Protein AF-0000000084434218 (afdb_homodimer)

Foldseek 3Di:
DACVLVVLLVVLLVLLVVVCCCDCPVVPVVNVVVLVVLCVVVVNDPVSSVLVVLLVSLVSQLVRSCVVVVHSVSSNLSSVLSSVLVVVCCVPVNDDDPVRSSVSSSVSSSVVSCVVPHD/DACVLVVLLVVLLVLLVVVCCCDCPVVPVVNVVVLVVLCVVVVNDPVSSVLVVLLVSLVSQLVSSCVVVVHSVSSNLSSVLSSVLVVVCCVPVNDDDPVVSSVSSSVSSSVVSCVVPND

Secondary structure (DSSP, 8-state):
-TTHHHHHHHHHHHHHHHHHHIIIIISHHHHHHHHHHHHHHTTT-HHHHHHHHHHHHHHHHHHHHHHHHT-HHHHHHHHHHHHHHHHHHHHHT----HHHHHHHHHHHHHHHHIIIII-/-TTHHHHHHHHHHHHHHHHHHIIIIISHHHHHHHHHHHHHHTTT-HHHHHHHHHHHHHHHHHHHHHHHHT-HHHHHHHHHHHHHHHHHHHHHT----HHHHHHHHHHHHHHHHIIIII-

pLDDT: mean 93.95, std 6.77, range [52.59, 98.69]

Structure (mmCIF, N/CA/C/O backbone):
data_AF-0000000084434218-model_v1
#
loop_
_entity.id
_entity.type
_entity.pdbx_description
1 polymer 'DUF3307 domain-containing protein'
#
loop_
_atom_site.group_PDB
_atom_site.id
_atom_site.type_symbol
_atom_site.label_atom_id
_atom_site.label_alt_id
_atom_site.label_comp_id
_atom_site.label_asym_id
_atom_site.label_entity_id
_atom_site.label_seq_id
_atom_site.pdbx_PDB_ins_code
_atom_site.Cartn_x
_atom_site.Cartn_y
_atom_site.Cartn_z
_atom_site.occupancy
_atom_site.B_iso_or_equiv
_atom_site.auth_seq_id
_atom_site.auth_comp_id
_atom_site.auth_asym_id
_atom_site.auth_atom_id
_atom_site.pdbx_PDB_model_num
ATOM 1 N N . MET A 1 1 ? 12.273 -23.562 -9.469 1 52.59 1 MET A N 1
ATOM 2 C CA . MET A 1 1 ? 11.234 -22.562 -9.242 1 52.59 1 MET A CA 1
ATOM 3 C C . MET A 1 1 ? 11.352 -21.969 -7.836 1 52.59 1 MET A C 1
ATOM 5 O O . MET A 1 1 ? 10.789 -20.906 -7.555 1 52.59 1 MET A O 1
ATOM 9 N N . GLU A 1 2 ? 12.477 -22.516 -7.078 1 72.38 2 GLU A N 1
ATOM 10 C CA . GLU A 1 2 ? 12.578 -22.438 -5.625 1 72.38 2 GLU A CA 1
ATOM 11 C C . GLU A 1 2 ? 13.258 -21.141 -5.188 1 72.38 2 GLU A C 1
ATOM 13 O O . GLU A 1 2 ? 13.008 -20.656 -4.086 1 72.38 2 GLU A O 1
ATOM 18 N N . LEU A 1 3 ? 13.812 -20.438 -6.227 1 89.31 3 LEU A N 1
ATOM 19 C CA . LEU A 1 3 ? 14.547 -19.266 -5.73 1 89.31 3 LEU A CA 1
ATOM 20 C C . LEU A 1 3 ? 13.984 -17.984 -6.32 1 89.31 3 LEU A C 1
ATOM 22 O O . LEU A 1 3 ? 14.602 -16.922 -6.203 1 89.31 3 LEU A O 1
ATOM 26 N N . ILE A 1 4 ? 12.906 -18.094 -6.941 1 93.88 4 ILE A N 1
ATOM 27 C CA . ILE A 1 4 ? 12.359 -16.922 -7.598 1 93.88 4 ILE A CA 1
ATOM 28 C C . ILE A 1 4 ? 12.125 -15.812 -6.57 1 93.88 4 ILE A C 1
ATOM 30 O O . ILE A 1 4 ? 12.328 -14.633 -6.855 1 93.88 4 ILE A O 1
ATOM 34 N N . TRP A 1 5 ? 11.711 -16.188 -5.434 1 94.25 5 TRP A N 1
ATOM 35 C CA . TRP A 1 5 ? 11.484 -15.203 -4.383 1 94.25 5 TRP A CA 1
ATOM 36 C C . TRP A 1 5 ? 12.758 -14.406 -4.094 1 94.25 5 TRP A C 1
ATOM 38 O O . TRP A 1 5 ? 12.703 -13.195 -3.877 1 94.25 5 TRP A O 1
ATOM 48 N N . PHE A 1 6 ? 13.891 -15.117 -4.109 1 95.5 6 PHE A N 1
ATOM 49 C CA . PHE A 1 6 ? 15.18 -14.508 -3.797 1 95.5 6 PHE A CA 1
ATOM 50 C C . PHE A 1 6 ? 15.602 -13.547 -4.898 1 95.5 6 PHE A C 1
ATOM 52 O O . PHE A 1 6 ? 16.062 -12.438 -4.617 1 95.5 6 PHE A O 1
ATOM 59 N N . TYR A 1 7 ? 15.391 -13.938 -6.137 1 96.69 7 TYR A N 1
ATOM 60 C CA . TYR A 1 7 ? 15.742 -13.078 -7.262 1 96.69 7 TYR A CA 1
ATOM 61 C C . TYR A 1 7 ? 14.883 -11.812 -7.266 1 96.69 7 TYR A C 1
ATOM 63 O O . TYR A 1 7 ? 15.398 -10.711 -7.492 1 96.69 7 TYR A O 1
ATOM 71 N N . VAL A 1 8 ? 13.656 -12.008 -7 1 97.5 8 VAL A N 1
ATOM 72 C CA . VAL A 1 8 ? 12.758 -10.852 -6.984 1 97.5 8 VAL A CA 1
ATOM 73 C C . VAL A 1 8 ? 13.172 -9.891 -5.871 1 97.5 8 VAL A C 1
ATOM 75 O O . VAL A 1 8 ? 13.258 -8.68 -6.086 1 97.5 8 VAL A O 1
ATOM 78 N N . ALA A 1 9 ? 13.492 -10.445 -4.707 1 97.5 9 ALA A N 1
ATOM 79 C CA . ALA A 1 9 ? 13.875 -9.602 -3.576 1 97.5 9 ALA A CA 1
ATOM 80 C C . ALA A 1 9 ? 15.18 -8.859 -3.861 1 97.5 9 ALA A C 1
ATOM 82 O O . ALA A 1 9 ? 15.297 -7.668 -3.559 1 97.5 9 ALA A O 1
ATOM 83 N N . ILE A 1 10 ? 16.094 -9.477 -4.461 1 97.81 10 ILE A N 1
ATOM 84 C CA . ILE A 1 10 ? 17.391 -8.867 -4.754 1 97.81 10 ILE A CA 1
ATOM 85 C C . ILE A 1 10 ? 17.219 -7.781 -5.812 1 97.81 10 ILE A C 1
ATOM 87 O O . ILE A 1 10 ? 17.797 -6.695 -5.695 1 97.81 10 ILE A O 1
ATOM 91 N N . PHE A 1 11 ? 16.484 -8.062 -6.777 1 98.19 11 PHE A N 1
ATOM 92 C CA . PHE A 1 11 ? 16.312 -7.086 -7.848 1 98.19 11 PHE A CA 1
ATOM 93 C C . PHE A 1 11 ? 15.484 -5.898 -7.379 1 98.19 11 PHE A C 1
ATOM 95 O O . PHE A 1 11 ? 15.711 -4.766 -7.812 1 98.19 11 PHE A O 1
ATOM 102 N N . LEU A 1 12 ? 14.539 -6.203 -6.496 1 98.5 12 LEU A N 1
ATOM 103 C CA . LEU A 1 12 ? 13.797 -5.086 -5.914 1 98.5 12 LEU A CA 1
ATOM 104 C C . LEU A 1 12 ? 14.719 -4.199 -5.082 1 98.5 12 LEU A C 1
ATOM 106 O O . LEU A 1 12 ? 14.609 -2.973 -5.125 1 98.5 12 LEU A O 1
ATOM 110 N N . ALA A 1 13 ? 15.656 -4.824 -4.371 1 98 13 ALA A N 1
ATOM 111 C CA . ALA A 1 13 ? 16.641 -4.062 -3.607 1 98 13 ALA A CA 1
ATOM 112 C C . ALA A 1 13 ? 17.531 -3.23 -4.531 1 98 13 ALA A C 1
ATOM 114 O O . ALA A 1 13 ? 17.812 -2.062 -4.25 1 98 13 ALA A O 1
ATOM 115 N N . ILE A 1 14 ? 17.906 -3.771 -5.605 1 97.81 14 ILE A N 1
ATOM 116 C CA . ILE A 1 14 ? 18.719 -3.068 -6.59 1 97.81 14 ILE A CA 1
ATOM 117 C C . ILE A 1 14 ? 17.922 -1.932 -7.215 1 97.81 14 ILE A C 1
ATOM 119 O O . ILE A 1 14 ? 18.438 -0.824 -7.391 1 97.81 14 ILE A O 1
ATOM 123 N N . SER A 1 15 ? 16.734 -2.246 -7.574 1 97.81 15 SER A N 1
ATOM 124 C CA . SER A 1 15 ? 15.844 -1.232 -8.133 1 97.81 15 SER A CA 1
ATOM 125 C C . SER A 1 15 ? 15.703 -0.039 -7.195 1 97.81 15 SER A C 1
ATOM 127 O O . SER A 1 15 ? 15.641 1.107 -7.645 1 97.81 15 SER A O 1
ATOM 129 N N . ASP A 1 16 ? 15.594 -0.341 -5.918 1 96.88 16 ASP A N 1
ATOM 130 C CA . ASP A 1 16 ? 15.484 0.7 -4.898 1 96.88 16 ASP A CA 1
ATOM 131 C C . ASP A 1 16 ? 16.719 1.598 -4.902 1 96.88 16 ASP A C 1
ATOM 133 O O . ASP A 1 16 ? 16.609 2.824 -4.844 1 96.88 16 ASP A O 1
ATOM 137 N N . ILE A 1 17 ? 17.859 1.044 -4.957 1 95.06 17 ILE A N 1
ATOM 138 C CA . ILE A 1 17 ? 19.109 1.792 -5.016 1 95.06 17 ILE A CA 1
ATOM 139 C C . ILE A 1 17 ? 19.156 2.617 -6.301 1 95.06 17 ILE A C 1
ATOM 141 O O . ILE A 1 17 ? 19.516 3.797 -6.273 1 95.06 17 ILE A O 1
ATOM 145 N N . LEU A 1 18 ? 18.75 1.987 -7.367 1 96 18 LEU A N 1
ATOM 146 C CA . LEU A 1 18 ? 18.719 2.664 -8.664 1 96 18 LEU A CA 1
ATOM 147 C C . LEU A 1 18 ? 17.781 3.867 -8.625 1 96 18 LEU A C 1
ATOM 149 O O . LEU A 1 18 ? 18.109 4.934 -9.141 1 96 18 LEU A O 1
ATOM 153 N N . HIS A 1 19 ? 16.641 3.693 -8.086 1 95.12 19 HIS A N 1
ATOM 154 C CA . HIS A 1 19 ? 15.672 4.781 -7.984 1 95.12 19 HIS A CA 1
ATOM 155 C C . HIS A 1 19 ? 16.25 5.965 -7.219 1 95.12 19 HIS A C 1
ATOM 157 O O . HIS A 1 19 ? 16.109 7.113 -7.641 1 95.12 19 HIS A O 1
ATOM 163 N N . THR A 1 20 ? 16.875 5.68 -6.074 1 91.38 20 THR A N 1
ATOM 164 C CA . THR A 1 20 ? 17.469 6.719 -5.246 1 91.38 20 THR A CA 1
ATOM 165 C C . THR A 1 20 ? 18.562 7.453 -6.008 1 91.38 20 THR A C 1
ATOM 167 O O . THR A 1 20 ? 18.641 8.688 -5.977 1 91.38 20 THR A O 1
ATOM 170 N N . GLN A 1 21 ? 19.375 6.734 -6.699 1 91.88 21 GLN A N 1
ATOM 171 C CA . GLN A 1 21 ? 20.469 7.34 -7.453 1 91.88 21 GLN A CA 1
ATOM 172 C C . GLN A 1 21 ? 19.938 8.188 -8.609 1 91.88 21 GLN A C 1
ATOM 174 O O . GLN A 1 21 ? 20.391 9.312 -8.82 1 91.88 21 GLN A O 1
ATOM 179 N N . LEU A 1 22 ? 18.969 7.695 -9.25 1 91.31 22 LEU A N 1
ATOM 180 C CA . LEU A 1 22 ? 18.406 8.383 -10.414 1 91.31 22 LEU A CA 1
ATOM 181 C C . LEU A 1 22 ? 17.672 9.648 -10 1 91.31 22 LEU A C 1
ATOM 183 O O . LEU A 1 22 ? 17.875 10.711 -10.578 1 91.31 22 LEU A O 1
ATOM 187 N N . MET A 1 23 ? 16.859 9.562 -8.992 1 86.38 23 MET A N 1
ATOM 188 C CA . MET A 1 23 ? 15.984 10.672 -8.625 1 86.38 23 MET A CA 1
ATOM 189 C C . MET A 1 23 ? 16.766 11.734 -7.844 1 86.38 23 MET A C 1
ATOM 191 O O . MET A 1 23 ? 16.562 12.93 -8.055 1 86.38 23 MET A O 1
ATOM 195 N N . TRP A 1 24 ? 17.656 11.391 -6.992 1 85.62 24 TRP A N 1
ATOM 196 C CA . TRP A 1 24 ? 18.25 12.359 -6.086 1 85.62 24 TRP A CA 1
ATOM 197 C C . TRP A 1 24 ? 19.609 12.82 -6.598 1 85.62 24 TRP A C 1
ATOM 199 O O . TRP A 1 24 ? 20.125 13.859 -6.168 1 85.62 24 TRP A O 1
ATOM 209 N N . LYS A 1 25 ? 20.125 12.062 -7.574 1 87.31 25 LYS A N 1
ATOM 210 C CA . LYS A 1 25 ? 21.453 12.469 -8.031 1 87.31 25 LYS A CA 1
ATOM 211 C C . LYS A 1 25 ? 21.422 12.898 -9.492 1 87.31 25 LYS A C 1
ATOM 213 O O . LYS A 1 25 ? 21.859 14 -9.836 1 87.31 25 LYS A O 1
ATOM 218 N N . VAL A 1 26 ? 20.766 12.203 -10.312 1 88.88 26 VAL A N 1
ATOM 219 C CA . VAL A 1 26 ? 20.828 12.461 -11.75 1 88.88 26 VAL A CA 1
ATOM 220 C C . VAL A 1 26 ? 19.719 13.445 -12.141 1 88.88 26 VAL A C 1
ATOM 222 O O . VAL A 1 26 ? 19.984 14.414 -12.867 1 88.88 26 VAL A O 1
ATOM 225 N N . LEU A 1 27 ? 18.516 13.219 -11.688 1 91.69 27 LEU A N 1
ATOM 226 C CA . LEU A 1 27 ? 17.375 14.039 -12.078 1 91.69 27 LEU A CA 1
ATOM 227 C C . LEU A 1 27 ? 16.938 14.945 -10.938 1 91.69 27 LEU A C 1
ATOM 229 O O . LEU A 1 27 ? 15.75 15.25 -10.805 1 91.69 27 LEU A O 1
ATOM 233 N N . ASN A 1 28 ? 17.844 15.375 -10.148 1 90.62 28 ASN A N 1
ATOM 234 C CA . ASN A 1 28 ? 17.531 16.078 -8.914 1 90.62 28 ASN A CA 1
ATOM 235 C C . ASN A 1 28 ? 16.734 17.359 -9.18 1 90.62 28 ASN A C 1
ATOM 237 O O . ASN A 1 28 ? 15.719 17.594 -8.531 1 90.62 28 ASN A O 1
ATOM 241 N N . ASP A 1 29 ? 17.203 18.156 -10.148 1 92 29 ASP A N 1
ATOM 242 C CA . ASP A 1 29 ? 16.531 19.422 -10.445 1 92 29 ASP A CA 1
ATOM 243 C C . ASP A 1 29 ? 15.086 19.172 -10.891 1 92 29 ASP A C 1
ATOM 245 O O . ASP A 1 29 ? 14.164 19.859 -10.43 1 92 29 ASP A O 1
ATOM 249 N N . PHE A 1 30 ? 14.898 18.234 -11.773 1 91.75 30 PHE A N 1
ATOM 250 C CA . PHE A 1 30 ? 13.562 17.875 -12.242 1 91.75 30 PHE A CA 1
ATOM 251 C C . PHE A 1 30 ? 12.695 17.422 -11.078 1 91.75 30 PHE A C 1
ATOM 253 O O . PHE A 1 30 ? 11.531 17.828 -10.969 1 91.75 30 PHE A O 1
ATOM 260 N N . TYR A 1 31 ? 13.305 16.672 -10.211 1 90.75 31 TYR A N 1
ATOM 261 C CA . TYR A 1 31 ? 12.555 16.062 -9.125 1 90.75 31 TYR A CA 1
ATOM 262 C C . TYR A 1 31 ? 12.148 17.109 -8.086 1 90.75 31 TYR A C 1
ATOM 264 O O . TYR A 1 31 ? 11.062 17.016 -7.508 1 90.75 31 TYR A O 1
ATOM 272 N N . VAL A 1 32 ? 12.969 18.078 -7.895 1 90.88 32 VAL A N 1
ATOM 273 C CA . VAL A 1 32 ? 12.656 19.156 -6.973 1 90.88 32 VAL A CA 1
ATOM 274 C C . VAL A 1 32 ? 11.516 20 -7.527 1 90.88 32 VAL A C 1
ATOM 276 O O . VAL A 1 32 ? 10.578 20.344 -6.801 1 90.88 32 VAL A O 1
ATOM 279 N N . ILE A 1 33 ? 11.578 20.297 -8.781 1 94.19 33 ILE A N 1
ATOM 280 C CA . ILE A 1 33 ? 10.516 21.062 -9.43 1 94.19 33 ILE A CA 1
ATOM 281 C C . ILE A 1 33 ? 9.211 20.266 -9.398 1 94.19 33 ILE A C 1
ATOM 283 O O . ILE A 1 33 ? 8.156 20.812 -9.062 1 94.19 33 ILE A O 1
ATOM 287 N N . LEU A 1 34 ? 9.336 18.984 -9.719 1 93.94 34 LEU A N 1
ATOM 288 C CA . LEU A 1 34 ? 8.164 18.109 -9.688 1 93.94 34 LEU A CA 1
ATOM 289 C C . LEU A 1 34 ? 7.562 18.062 -8.289 1 93.94 34 LEU A C 1
ATOM 291 O O . LEU A 1 34 ? 6.34 18.141 -8.133 1 93.94 34 LEU A O 1
ATOM 295 N N . GLY A 1 35 ? 8.406 17.938 -7.293 1 93.31 35 GLY A N 1
ATOM 296 C CA . GLY A 1 35 ? 7.949 17.953 -5.914 1 93.31 35 GLY A CA 1
ATOM 297 C C . GLY A 1 35 ? 7.195 19.219 -5.547 1 93.31 35 GLY A C 1
ATOM 298 O O . GLY A 1 35 ? 6.172 19.156 -4.863 1 93.31 35 GLY A O 1
ATOM 299 N N . GLY A 1 36 ? 7.719 20.344 -5.973 1 94.62 36 GLY A N 1
ATOM 300 C CA . GLY A 1 36 ? 7.039 21.609 -5.754 1 94.62 36 GLY A CA 1
ATOM 301 C C . GLY A 1 36 ? 5.676 21.672 -6.418 1 94.62 36 GLY A C 1
ATOM 302 O O . GLY A 1 36 ? 4.707 22.141 -5.816 1 94.62 36 GLY A O 1
ATOM 303 N N . LEU A 1 37 ? 5.594 21.219 -7.605 1 96.06 37 LEU A N 1
ATOM 304 C CA . LEU A 1 37 ? 4.336 21.203 -8.344 1 96.06 37 LEU A CA 1
ATOM 305 C C . LEU A 1 37 ? 3.314 20.312 -7.652 1 96.06 37 LEU A C 1
ATOM 307 O O . LEU A 1 37 ? 2.145 20.688 -7.52 1 96.06 37 LEU A O 1
ATOM 311 N N . ILE A 1 38 ? 3.723 19.172 -7.238 1 94.75 38 ILE A N 1
ATOM 312 C CA . ILE A 1 38 ? 2.846 18.25 -6.539 1 94.75 38 ILE A CA 1
ATOM 313 C C . ILE A 1 38 ? 2.373 18.859 -5.227 1 94.75 38 I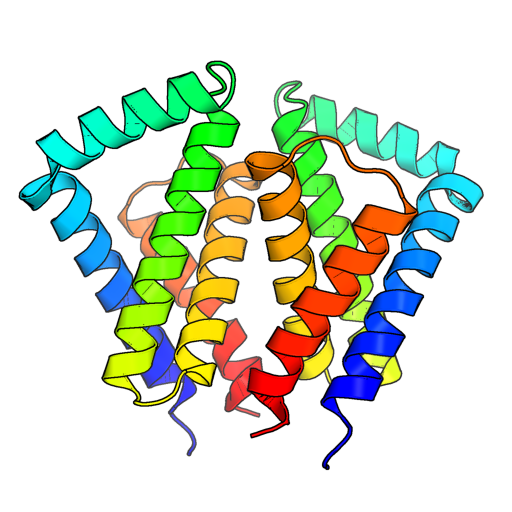LE A C 1
ATOM 315 O O . ILE A 1 38 ? 1.182 18.844 -4.91 1 94.75 38 ILE A O 1
ATOM 319 N N . TYR A 1 39 ? 3.307 19.438 -4.527 1 95.69 39 TYR A N 1
ATOM 320 C CA . TYR A 1 39 ? 2.998 20.094 -3.264 1 95.69 39 TYR A CA 1
ATOM 321 C C . TY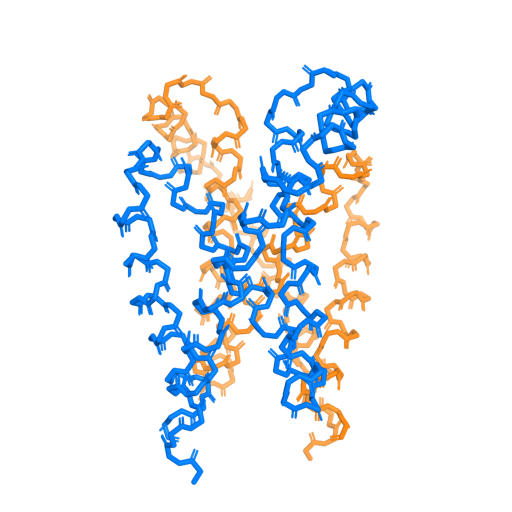R A 1 39 ? 1.887 21.109 -3.438 1 95.69 39 TYR A C 1
ATOM 323 O O . TYR A 1 39 ? 0.948 21.172 -2.641 1 95.69 39 TYR A O 1
ATOM 331 N N . HIS A 1 40 ? 1.98 21.875 -4.488 1 95.19 40 HIS A N 1
ATOM 332 C CA . HIS A 1 40 ? 0.978 22.891 -4.793 1 95.19 40 HIS A CA 1
ATOM 333 C C . HIS A 1 40 ? -0.351 22.25 -5.184 1 95.19 40 HIS A C 1
ATOM 335 O O . HIS A 1 40 ? -1.416 22.75 -4.812 1 95.19 40 HIS A O 1
ATOM 341 N N . SER A 1 41 ? -0.301 21.172 -5.871 1 93.19 41 SER A N 1
ATOM 342 C CA . SER A 1 41 ? -1.505 20.547 -6.406 1 93.19 41 SER A CA 1
ATOM 343 C C . SER A 1 41 ? -2.295 19.828 -5.309 1 93.19 41 SER A C 1
ATOM 345 O O . SER A 1 41 ? -3.482 19.547 -5.477 1 93.19 41 SER A O 1
ATOM 347 N N . VAL A 1 42 ? -1.643 19.516 -4.223 1 91.75 42 VAL A N 1
ATOM 348 C CA . VAL A 1 42 ? -2.318 18.797 -3.158 1 91.75 42 VAL A CA 1
ATOM 349 C C . VAL A 1 42 ? -2.475 19.688 -1.933 1 91.75 42 VAL A C 1
ATOM 351 O O . VAL A 1 42 ? -2.285 19.234 -0.799 1 91.75 42 VAL A O 1
ATOM 354 N N . ASP A 1 43 ? -2.721 20.969 -2.123 1 90.69 43 ASP A N 1
ATOM 355 C CA . ASP A 1 43 ? -3.068 21.969 -1.113 1 90.69 43 ASP A CA 1
ATOM 356 C C . ASP A 1 43 ? -1.955 22.109 -0.077 1 90.69 43 ASP A C 1
ATOM 358 O O . ASP A 1 43 ? -2.221 22.156 1.126 1 90.69 43 ASP A O 1
ATOM 362 N N . TYR A 1 44 ? -0.686 21.969 -0.487 1 92.31 44 TYR A N 1
ATOM 363 C CA . TYR A 1 44 ? 0.494 22.234 0.324 1 92.31 44 TYR A CA 1
ATOM 364 C C . TYR A 1 44 ? 0.596 21.266 1.492 1 92.31 44 TYR A C 1
ATOM 366 O O . TYR A 1 44 ? 1.013 21.641 2.59 1 92.31 44 TYR A O 1
ATOM 374 N N . SER A 1 45 ? 0.121 20.062 1.262 1 90.75 45 SER A N 1
ATOM 375 C CA . SER A 1 45 ? 0.233 19.031 2.285 1 90.75 45 SER A CA 1
ATOM 376 C C . SER A 1 45 ? 1.523 18.234 2.125 1 90.75 45 SER A C 1
ATOM 378 O O . SER A 1 45 ? 1.689 17.5 1.146 1 90.75 45 SER A O 1
ATOM 380 N N . PRO A 1 46 ? 2.414 18.297 3.088 1 91.88 46 PRO A N 1
ATOM 381 C CA . PRO A 1 46 ? 3.66 17.531 2.992 1 91.88 46 PRO A CA 1
ATOM 382 C C . PRO A 1 46 ? 3.428 16.031 2.965 1 91.88 46 PRO A C 1
ATOM 384 O O . PRO A 1 46 ? 4.117 15.305 2.24 1 91.88 46 PRO A O 1
ATOM 387 N N . TRP A 1 47 ? 2.477 15.617 3.666 1 89.5 47 TRP A N 1
ATOM 388 C CA . TRP A 1 47 ? 2.219 14.18 3.762 1 89.5 47 TRP A CA 1
ATOM 389 C C . TRP A 1 47 ? 1.641 13.648 2.457 1 89.5 47 TRP A C 1
ATOM 391 O O . TRP A 1 47 ? 2.004 12.555 2.014 1 89.5 47 TRP A O 1
ATOM 401 N N . LYS A 1 48 ? 0.721 14.367 1.818 1 92.31 48 LYS A N 1
ATOM 402 C CA . LYS A 1 48 ? 0.186 13.945 0.526 1 92.31 48 LYS A CA 1
ATOM 403 C C . LYS A 1 48 ? 1.275 13.93 -0.542 1 92.31 48 LYS A C 1
ATOM 405 O O . LYS A 1 48 ? 1.349 13.008 -1.352 1 92.31 48 LYS A O 1
ATOM 410 N N . THR A 1 49 ? 2.062 14.953 -0.453 1 94.69 49 THR A N 1
ATOM 411 C CA . THR A 1 49 ? 3.178 15.039 -1.392 1 94.69 49 THR A CA 1
ATOM 412 C C . THR A 1 49 ? 4.109 13.844 -1.229 1 94.69 49 THR A C 1
ATOM 414 O O . THR A 1 49 ? 4.539 13.242 -2.217 1 94.69 49 THR A O 1
ATOM 417 N N . TRP A 1 50 ? 4.383 13.469 -0.009 1 93.44 50 TRP A N 1
ATOM 418 C CA . TRP A 1 50 ? 5.27 12.344 0.294 1 93.44 50 TRP A CA 1
ATOM 419 C C . TRP A 1 50 ? 4.664 11.031 -0.18 1 93.44 50 TRP A C 1
ATOM 421 O O . TRP A 1 50 ? 5.363 10.188 -0.748 1 93.44 50 TRP A O 1
ATOM 431 N N . VAL A 1 51 ? 3.383 10.867 -0.024 1 95.06 51 VAL A N 1
ATOM 432 C CA . VAL A 1 51 ? 2.729 9.641 -0.46 1 95.06 51 VAL A CA 1
ATOM 433 C C . VAL A 1 51 ? 2.783 9.531 -1.982 1 95.06 51 VAL A C 1
ATOM 435 O O . VAL A 1 51 ? 3.014 8.453 -2.529 1 95.06 51 VAL A O 1
ATOM 438 N N . ILE A 1 52 ? 2.592 10.633 -2.635 1 95.31 52 ILE A N 1
ATOM 439 C CA . ILE A 1 52 ? 2.668 10.633 -4.09 1 95.31 52 ILE A CA 1
ATOM 440 C C . ILE A 1 52 ? 4.078 10.258 -4.535 1 95.31 52 ILE A C 1
ATOM 442 O O . ILE A 1 52 ? 4.258 9.523 -5.504 1 95.31 52 ILE A O 1
ATOM 446 N N . HIS A 1 53 ? 5.062 10.773 -3.826 1 94.5 53 HIS A N 1
ATOM 447 C CA . HIS A 1 53 ? 6.441 10.367 -4.09 1 94.5 53 HIS A CA 1
ATOM 448 C C . HIS A 1 53 ? 6.605 8.859 -3.957 1 94.5 53 HIS A C 1
ATOM 450 O O . HIS A 1 53 ? 7.219 8.219 -4.812 1 94.5 53 HIS A O 1
ATOM 456 N N . GLU A 1 54 ? 6.031 8.242 -2.945 1 96.25 54 GLU A N 1
ATOM 457 C CA . GLU A 1 54 ? 6.133 6.805 -2.736 1 96.25 54 GLU A CA 1
ATOM 458 C C . GLU A 1 54 ? 5.387 6.035 -3.822 1 96.25 54 GLU A C 1
ATOM 460 O O . GLU A 1 54 ? 5.805 4.941 -4.211 1 96.25 54 GLU A O 1
ATOM 465 N N . LEU A 1 55 ? 4.277 6.59 -4.273 1 97.06 55 LEU A N 1
ATOM 466 C CA . LEU A 1 55 ? 3.539 5.977 -5.371 1 97.06 55 LEU A CA 1
ATOM 467 C C . LEU A 1 55 ? 4.363 5.984 -6.656 1 97.06 55 LEU A C 1
ATOM 469 O O . LEU A 1 55 ? 4.379 5 -7.395 1 97.06 55 LEU A O 1
ATOM 473 N N . MET A 1 56 ? 5.031 7.062 -6.863 1 96.56 56 MET A N 1
ATOM 474 C CA . MET A 1 56 ? 5.891 7.152 -8.039 1 96.56 56 MET A CA 1
ATOM 475 C C . MET A 1 56 ? 7.055 6.172 -7.941 1 96.56 56 MET A C 1
ATOM 477 O O . MET A 1 56 ? 7.445 5.566 -8.938 1 96.56 56 MET A O 1
ATOM 481 N N . GLU A 1 57 ? 7.598 6.078 -6.789 1 97.38 57 GLU A N 1
ATOM 482 C CA . GLU A 1 57 ? 8.656 5.098 -6.582 1 97.38 57 GLU A CA 1
ATOM 483 C C . GLU A 1 57 ? 8.156 3.678 -6.832 1 97.38 57 GLU A C 1
ATOM 485 O O . GLU A 1 57 ? 8.828 2.877 -7.48 1 97.38 57 GLU A O 1
ATOM 490 N N . ALA A 1 58 ? 6.988 3.361 -6.316 1 98.31 58 ALA A N 1
ATOM 491 C CA . ALA A 1 58 ? 6.387 2.053 -6.562 1 98.31 58 ALA A CA 1
ATOM 492 C C . ALA A 1 58 ? 6.184 1.816 -8.055 1 98.31 58 ALA A C 1
ATOM 494 O O . ALA A 1 58 ? 6.422 0.713 -8.555 1 98.31 58 ALA A O 1
ATOM 495 N N . ALA A 1 59 ? 5.723 2.852 -8.789 1 97.75 59 ALA A N 1
ATOM 496 C CA . ALA A 1 59 ? 5.551 2.75 -10.242 1 97.75 59 ALA A CA 1
ATOM 497 C C . ALA A 1 59 ? 6.879 2.453 -10.93 1 97.75 59 ALA A C 1
ATOM 499 O O . ALA A 1 59 ? 6.926 1.682 -11.891 1 97.75 59 ALA A O 1
ATOM 500 N N . PHE A 1 60 ? 7.93 3.1 -10.453 1 97.94 60 PHE A N 1
ATOM 501 C CA . PHE A 1 60 ? 9.266 2.828 -10.969 1 97.94 60 PHE A CA 1
ATOM 502 C C . PHE A 1 60 ? 9.625 1.356 -10.797 1 97.94 60 PHE A C 1
ATOM 504 O O . PHE A 1 60 ? 10.086 0.709 -11.734 1 97.94 60 PHE A O 1
ATOM 511 N N . HIS A 1 61 ? 9.398 0.789 -9.586 1 98.62 61 HIS A N 1
ATOM 512 C CA . HIS A 1 61 ? 9.695 -0.617 -9.344 1 98.62 61 HIS A CA 1
ATOM 513 C C . HIS A 1 61 ? 8.828 -1.524 -10.211 1 98.62 61 HIS A C 1
ATOM 515 O O . HIS A 1 61 ? 9.289 -2.576 -10.664 1 98.62 61 HIS A O 1
ATOM 521 N N . PHE A 1 62 ? 7.539 -1.126 -10.43 1 98.69 62 PHE A N 1
ATOM 522 C CA . PHE A 1 62 ? 6.66 -1.887 -11.312 1 98.69 62 PHE A CA 1
ATOM 523 C C . PHE A 1 62 ? 7.281 -2.033 -12.695 1 98.69 62 PHE A C 1
ATOM 525 O O . PHE A 1 62 ? 7.371 -3.143 -13.227 1 98.69 62 PHE A O 1
ATOM 532 N N . VAL A 1 63 ? 7.742 -0.941 -13.234 1 98.44 63 VAL A N 1
ATOM 533 C CA . VAL A 1 63 ? 8.281 -0.933 -14.594 1 98.44 63 VAL A CA 1
ATOM 534 C C . VAL A 1 63 ? 9.578 -1.735 -14.641 1 98.44 63 VAL A C 1
ATOM 536 O O . VAL A 1 63 ? 9.727 -2.635 -15.469 1 98.44 63 VAL A O 1
ATOM 539 N N . ILE A 1 64 ? 10.492 -1.473 -13.742 1 98.44 64 ILE A N 1
ATOM 540 C CA . ILE A 1 64 ? 11.82 -2.078 -13.781 1 98.44 64 ILE A CA 1
ATOM 541 C C . ILE A 1 64 ? 11.703 -3.59 -13.586 1 98.44 64 ILE A C 1
ATOM 543 O O . ILE A 1 64 ? 12.289 -4.367 -14.344 1 98.44 64 ILE A O 1
ATOM 547 N N . LEU A 1 65 ? 10.93 -3.988 -12.609 1 98.62 65 LEU A N 1
ATOM 548 C CA . LEU A 1 65 ? 10.859 -5.418 -12.32 1 98.62 65 LEU A CA 1
ATOM 549 C C . LEU A 1 65 ? 10.039 -6.141 -13.391 1 98.62 65 LEU A C 1
ATOM 551 O O . LEU A 1 65 ? 10.305 -7.301 -13.703 1 98.62 65 LEU A O 1
ATOM 555 N N . SER A 1 66 ? 9.023 -5.438 -14.008 1 98.31 66 SER A N 1
ATOM 556 C CA . SER A 1 66 ? 8.297 -6.027 -15.125 1 98.31 66 SER A CA 1
ATOM 557 C C . SER A 1 66 ? 9.219 -6.324 -16.297 1 98.31 66 SER A C 1
ATOM 559 O O . SER A 1 66 ? 9.109 -7.371 -16.938 1 98.31 66 SER A O 1
ATOM 561 N N . ILE A 1 67 ? 10.109 -5.406 -16.531 1 98.44 67 ILE A N 1
ATOM 562 C CA . ILE A 1 67 ? 11.031 -5.543 -17.656 1 98.44 67 ILE A CA 1
ATOM 563 C C . ILE A 1 67 ? 12.07 -6.621 -17.359 1 98.44 67 ILE A C 1
ATOM 565 O O . ILE A 1 67 ? 12.312 -7.508 -18.172 1 98.44 67 ILE A O 1
ATOM 569 N N . VAL A 1 68 ? 12.617 -6.598 -16.156 1 97.81 68 VAL A N 1
ATOM 570 C CA . VAL A 1 68 ? 13.688 -7.512 -15.773 1 97.81 68 VAL A CA 1
ATOM 571 C C . VAL A 1 68 ? 13.172 -8.953 -15.797 1 97.81 68 VAL A C 1
ATOM 573 O O . VAL A 1 68 ? 13.867 -9.859 -16.25 1 97.81 68 VAL A O 1
ATOM 576 N N . PHE A 1 69 ? 11.938 -9.164 -15.352 1 97.69 69 PHE A N 1
ATOM 577 C CA . PHE A 1 69 ? 11.43 -10.523 -15.227 1 97.69 69 PHE A CA 1
ATOM 578 C C . PHE A 1 69 ? 10.469 -10.852 -16.359 1 97.69 69 PHE A C 1
ATOM 580 O O . PHE A 1 69 ? 9.906 -11.945 -16.422 1 97.69 69 PHE A O 1
ATOM 587 N N . LEU A 1 70 ? 10.25 -9.836 -17.297 1 97.75 70 LEU A N 1
ATOM 588 C CA . LEU A 1 70 ? 9.305 -9.984 -18.391 1 97.75 70 LEU A CA 1
ATOM 589 C C . LEU A 1 70 ? 7.957 -10.492 -17.875 1 97.75 70 LEU A C 1
ATOM 591 O O . LEU A 1 70 ? 7.398 -11.445 -18.438 1 97.75 70 LEU A O 1
ATOM 595 N N . SER A 1 71 ? 7.559 -9.984 -16.781 1 97.25 71 SER A N 1
ATOM 596 C CA . SER A 1 71 ? 6.32 -10.367 -16.109 1 97.25 71 SER A CA 1
ATOM 597 C C . SER A 1 71 ? 5.684 -9.172 -15.406 1 97.25 71 SER A C 1
ATOM 599 O O . SER A 1 71 ? 6.141 -8.773 -14.328 1 97.25 71 SER A O 1
ATOM 601 N N . PRO A 1 72 ? 4.637 -8.68 -15.961 1 96.88 72 PRO A N 1
ATOM 602 C CA . PRO A 1 72 ? 3.941 -7.582 -15.281 1 96.88 72 PRO A CA 1
ATOM 603 C C . PRO A 1 72 ? 3.436 -7.977 -13.891 1 96.88 72 PRO A C 1
ATOM 605 O O . PRO A 1 72 ? 3.32 -7.125 -13.008 1 96.88 72 PRO A O 1
ATOM 608 N N . THR A 1 73 ? 3.184 -9.281 -13.688 1 96.56 73 THR A N 1
ATOM 609 C CA . THR A 1 73 ? 2.721 -9.758 -12.391 1 96.56 73 THR A CA 1
ATOM 610 C C . THR A 1 73 ? 3.797 -9.562 -11.328 1 96.56 73 THR A C 1
ATOM 612 O O . THR A 1 73 ? 3.516 -9.055 -10.234 1 96.56 73 THR A O 1
ATOM 615 N N . ILE A 1 74 ? 4.988 -9.898 -11.688 1 97.12 74 ILE A N 1
ATOM 616 C CA . ILE A 1 74 ? 6.09 -9.727 -10.75 1 97.12 74 ILE A CA 1
ATOM 617 C C . ILE A 1 74 ? 6.301 -8.234 -10.469 1 97.12 74 ILE A C 1
ATOM 619 O O . ILE A 1 74 ? 6.504 -7.84 -9.32 1 97.12 74 ILE A O 1
ATOM 623 N N . GLY A 1 75 ? 6.23 -7.43 -11.492 1 98.31 75 GLY A N 1
ATOM 624 C CA . GLY A 1 75 ? 6.344 -5.988 -11.312 1 98.31 75 GLY A CA 1
ATOM 625 C C . GLY A 1 75 ? 5.285 -5.422 -10.383 1 98.31 75 GLY A C 1
ATOM 626 O O . GLY A 1 75 ? 5.586 -4.598 -9.523 1 98.31 75 GLY A O 1
ATOM 627 N N . LEU A 1 76 ? 4.09 -5.875 -10.578 1 98.19 76 LEU A N 1
ATOM 628 C CA . LEU A 1 76 ? 2.977 -5.395 -9.766 1 98.19 76 LEU A CA 1
ATOM 629 C C . LEU A 1 76 ? 3.156 -5.797 -8.305 1 98.19 76 LEU A C 1
ATOM 631 O O . LEU A 1 76 ? 2.967 -4.977 -7.402 1 98.19 76 LEU A O 1
ATOM 635 N N . LEU A 1 77 ? 3.5 -7.02 -8.07 1 97.94 77 LEU A N 1
ATOM 636 C CA . LEU A 1 77 ? 3.689 -7.52 -6.711 1 97.94 77 LEU A CA 1
ATOM 637 C C . LEU A 1 77 ? 4.82 -6.777 -6.012 1 97.94 77 LEU A C 1
ATOM 639 O O . LEU A 1 77 ? 4.715 -6.441 -4.828 1 97.94 77 LEU A O 1
ATOM 643 N N . ALA A 1 78 ? 5.852 -6.496 -6.734 1 98.44 78 ALA A N 1
ATOM 644 C CA . ALA A 1 78 ? 6.98 -5.746 -6.188 1 98.44 78 ALA A CA 1
ATOM 645 C C . ALA A 1 78 ? 6.562 -4.328 -5.805 1 98.44 78 ALA A C 1
ATOM 647 O O . ALA A 1 78 ? 6.883 -3.854 -4.711 1 98.44 78 ALA A O 1
ATOM 648 N N . ALA A 1 79 ? 5.832 -3.723 -6.684 1 98.62 79 ALA A N 1
ATOM 649 C CA . ALA A 1 79 ? 5.387 -2.348 -6.469 1 98.62 79 ALA A CA 1
ATOM 650 C C . ALA A 1 79 ? 4.465 -2.252 -5.258 1 98.62 79 ALA A C 1
ATOM 652 O O . ALA A 1 79 ? 4.656 -1.395 -4.391 1 98.62 79 ALA A O 1
ATOM 653 N N . LEU A 1 80 ? 3.529 -3.152 -5.191 1 98.62 80 LEU A N 1
ATOM 654 C CA . LEU A 1 80 ? 2.574 -3.145 -4.09 1 98.62 80 LEU A CA 1
ATOM 655 C C . LEU A 1 80 ? 3.279 -3.385 -2.758 1 98.62 80 LEU A C 1
ATOM 657 O O . LEU A 1 80 ? 3.043 -2.662 -1.786 1 98.62 80 LEU A O 1
ATOM 661 N N . THR A 1 81 ? 4.109 -4.34 -2.725 1 98.56 81 THR A N 1
ATOM 662 C CA . THR A 1 81 ? 4.824 -4.699 -1.501 1 98.56 81 THR A CA 1
ATOM 663 C C . THR A 1 81 ? 5.703 -3.547 -1.031 1 98.56 81 THR A C 1
ATOM 665 O O . THR A 1 81 ? 5.656 -3.158 0.138 1 98.56 81 THR A O 1
ATOM 668 N N . HIS A 1 82 ? 6.449 -3.016 -1.954 1 98.69 82 HIS A N 1
ATOM 669 C CA . HIS A 1 82 ? 7.379 -1.944 -1.614 1 98.69 82 HIS A CA 1
ATOM 670 C C . HIS A 1 82 ? 6.641 -0.729 -1.062 1 98.69 82 HIS A C 1
ATOM 672 O O . HIS A 1 82 ? 7.051 -0.15 -0.055 1 98.69 82 HIS A O 1
ATOM 678 N N . PHE A 1 83 ? 5.555 -0.372 -1.72 1 98.62 83 PHE A N 1
ATOM 679 C CA . PHE A 1 83 ? 4.781 0.792 -1.311 1 98.62 83 PHE A CA 1
ATOM 680 C C . PHE A 1 83 ? 4.242 0.614 0.105 1 98.62 83 PHE A C 1
ATOM 682 O O . PHE A 1 83 ? 4.332 1.528 0.927 1 98.62 83 PHE A O 1
ATOM 689 N N . VAL A 1 84 ? 3.674 -0.533 0.384 1 98.25 84 VAL A N 1
ATOM 690 C CA . VAL A 1 84 ? 3.076 -0.783 1.692 1 98.25 84 VAL A CA 1
ATOM 691 C C . VAL A 1 84 ? 4.152 -0.715 2.773 1 98.25 84 VAL A C 1
ATOM 693 O O . VAL A 1 84 ? 3.926 -0.163 3.852 1 98.25 84 VAL A O 1
ATOM 696 N N . ILE A 1 85 ? 5.305 -1.199 2.498 1 97.81 85 ILE A N 1
ATOM 697 C CA . ILE A 1 85 ? 6.395 -1.163 3.467 1 97.81 85 ILE A CA 1
ATOM 698 C C . ILE A 1 85 ? 6.824 0.283 3.709 1 97.81 85 ILE A C 1
ATOM 700 O O . ILE A 1 85 ? 6.977 0.708 4.855 1 97.81 85 ILE A O 1
ATOM 704 N N . ASP A 1 86 ? 6.961 0.992 2.588 1 97.31 86 ASP A N 1
ATOM 705 C CA . ASP A 1 86 ? 7.395 2.381 2.717 1 97.31 86 ASP A CA 1
ATOM 706 C C . ASP A 1 86 ? 6.418 3.184 3.574 1 97.31 86 ASP A C 1
ATOM 708 O O . ASP A 1 86 ? 6.832 3.922 4.469 1 97.31 86 ASP A O 1
ATOM 712 N N . VAL A 1 87 ? 5.215 3.025 3.34 1 96.44 87 VAL A N 1
ATOM 713 C CA . VAL A 1 87 ? 4.211 3.807 4.059 1 96.44 87 VAL A CA 1
ATOM 714 C C . VAL A 1 87 ? 4.117 3.32 5.504 1 96.44 87 VAL A C 1
ATOM 716 O O . VAL A 1 87 ? 4.098 4.129 6.434 1 96.44 87 VAL A O 1
ATOM 719 N N . SER A 1 88 ? 4.168 2.086 5.758 1 95.75 88 SER A N 1
ATOM 720 C CA . SER A 1 88 ? 4.004 1.507 7.086 1 95.75 88 SER A CA 1
ATOM 721 C C . SER A 1 88 ? 5.16 1.891 8 1 95.75 88 SER A C 1
ATOM 723 O O . SER A 1 88 ? 4.941 2.365 9.117 1 95.75 88 SER A O 1
ATOM 725 N N . HIS A 1 89 ? 6.355 1.699 7.477 1 94.56 89 HIS A N 1
ATOM 726 C CA . HIS A 1 89 ? 7.465 1.945 8.391 1 94.56 89 HIS A CA 1
ATOM 727 C C . HIS A 1 89 ? 7.602 3.434 8.703 1 94.56 89 HIS A C 1
ATOM 729 O O . HIS A 1 89 ? 8.039 3.807 9.789 1 94.56 89 HIS A O 1
ATOM 735 N N . THR A 1 90 ? 7.223 4.285 7.727 1 93.5 90 THR A N 1
ATOM 736 C CA . THR A 1 90 ? 7.285 5.723 7.957 1 93.5 90 THR A CA 1
ATOM 737 C C . THR A 1 90 ? 6.312 6.141 9.055 1 93.5 90 THR A C 1
ATOM 739 O O . THR A 1 90 ? 6.652 6.953 9.922 1 93.5 90 THR A O 1
ATOM 742 N N . VAL A 1 91 ? 5.168 5.551 9.078 1 91.75 91 VAL A N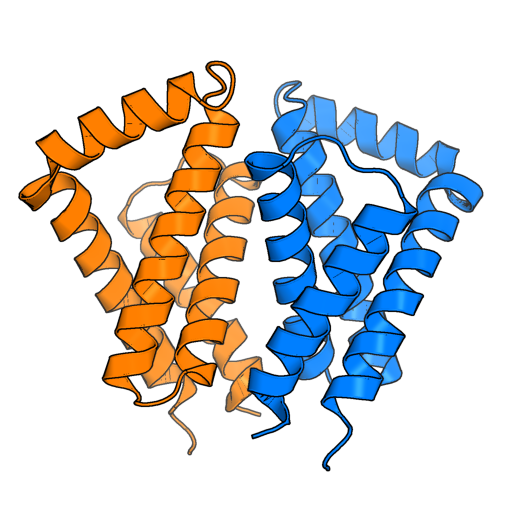 1
ATOM 743 C CA . VAL A 1 91 ? 4.145 5.957 10.039 1 91.75 91 VAL A CA 1
ATOM 744 C C . VAL A 1 91 ? 4.398 5.285 11.383 1 91.75 91 VAL A C 1
ATOM 746 O O . VAL A 1 91 ? 4.16 5.879 12.438 1 91.75 91 VAL A O 1
ATOM 749 N N . LEU A 1 92 ? 4.91 4.117 11.43 1 91.31 92 LEU A N 1
ATOM 750 C CA . LEU A 1 92 ? 5.004 3.332 12.656 1 91.31 92 LEU A CA 1
ATOM 751 C C . LEU A 1 92 ? 6.348 3.549 13.344 1 91.31 92 LEU A C 1
ATOM 753 O O . LEU A 1 92 ? 6.449 3.471 14.57 1 91.31 92 LEU A O 1
ATOM 757 N N . ILE A 1 93 ? 7.375 3.73 12.57 1 88.81 93 ILE A N 1
ATOM 758 C CA . ILE A 1 93 ? 8.727 3.803 13.117 1 88.81 93 ILE A CA 1
ATOM 759 C C . ILE A 1 93 ? 9.258 5.227 12.984 1 88.81 93 ILE A C 1
ATOM 761 O O . ILE A 1 93 ? 9.883 5.75 13.914 1 88.81 93 ILE A O 1
ATOM 765 N N . GLY A 1 94 ? 8.906 5.906 11.867 1 86.94 94 GLY A N 1
ATOM 766 C CA . GLY A 1 94 ? 9.391 7.262 11.656 1 86.94 94 GLY A CA 1
ATOM 767 C C . GLY A 1 94 ? 10.758 7.309 10.992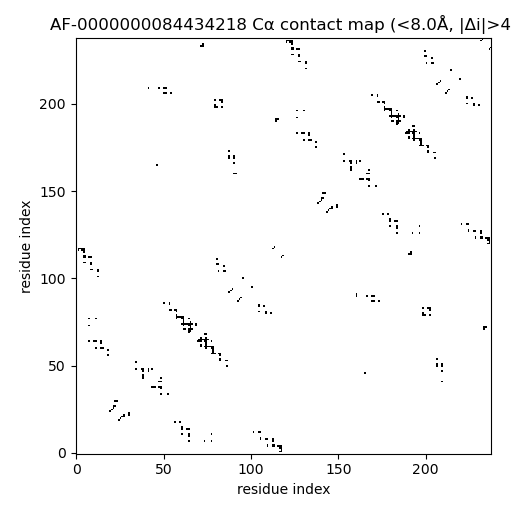 1 86.94 94 GLY A C 1
ATOM 768 O O . GLY A 1 94 ? 10.969 6.688 9.945 1 86.94 94 GLY A O 1
ATOM 769 N N . HIS A 1 95 ? 11.672 7.941 11.688 1 85.81 95 HIS A N 1
ATOM 770 C CA . HIS A 1 95 ? 12.969 8.18 11.07 1 85.81 95 HIS A CA 1
ATOM 771 C C . HIS A 1 95 ? 13.875 6.953 11.172 1 85.81 95 HIS A C 1
ATOM 773 O O . HIS A 1 95 ? 13.93 6.312 12.227 1 85.81 95 HIS A O 1
ATOM 779 N N . MET A 1 96 ? 14.453 6.621 10.016 1 89.88 96 MET A N 1
ATOM 780 C CA . MET A 1 96 ? 15.414 5.527 9.906 1 89.88 96 MET A CA 1
ATOM 781 C C . MET A 1 96 ? 16.594 5.918 9.016 1 89.88 96 MET A C 1
ATOM 783 O O . MET A 1 96 ? 16.406 6.637 8.031 1 89.88 96 MET A O 1
ATOM 787 N N . GLY A 1 97 ? 17.719 5.359 9.398 1 91.19 97 GLY A N 1
ATOM 788 C CA . GLY A 1 97 ? 18.859 5.547 8.516 1 91.19 97 GLY A CA 1
ATOM 789 C C . GLY A 1 97 ? 18.719 4.801 7.199 1 91.19 97 GLY A C 1
ATOM 790 O O . GLY A 1 97 ? 17.875 3.906 7.074 1 91.19 97 GLY A O 1
ATOM 791 N N . GLU A 1 98 ? 19.531 5.16 6.242 1 89.31 98 GLU A N 1
ATOM 792 C CA . GLU A 1 98 ? 19.453 4.586 4.902 1 89.31 98 GLU A CA 1
ATOM 793 C C . GLU A 1 98 ? 19.656 3.074 4.941 1 89.31 98 GLU A C 1
ATOM 795 O O . GLU A 1 98 ? 18.891 2.32 4.332 1 89.31 98 GLU A O 1
ATOM 800 N N . LEU A 1 99 ? 20.719 2.678 5.625 1 92.56 99 LEU A N 1
ATOM 801 C CA . LEU A 1 99 ? 21.047 1.256 5.684 1 92.56 99 LEU A CA 1
ATOM 802 C C . LEU A 1 99 ? 19.938 0.475 6.383 1 92.56 99 LEU A C 1
ATOM 804 O O . LEU A 1 99 ? 19.562 -0.611 5.938 1 92.56 99 LEU A O 1
ATOM 808 N N . GLU A 1 100 ? 19.469 0.958 7.504 1 94.12 100 GLU A N 1
ATOM 809 C CA . GLU A 1 100 ? 18.375 0.327 8.242 1 94.12 100 GLU A CA 1
ATOM 810 C C . GLU A 1 100 ? 17.125 0.219 7.383 1 94.12 100 GLU A C 1
ATOM 812 O O . GLU A 1 100 ? 16.438 -0.81 7.391 1 94.12 100 GLU A O 1
ATOM 817 N N . HIS A 1 101 ? 16.859 1.277 6.688 1 95.12 101 HIS A N 1
ATOM 818 C CA . HIS A 1 101 ? 15.711 1.325 5.781 1 95.12 101 HIS A CA 1
ATOM 819 C C . HIS A 1 101 ? 15.805 0.243 4.711 1 95.12 101 HIS A C 1
ATOM 821 O O . HIS A 1 101 ? 14.859 -0.524 4.512 1 95.12 101 HIS A O 1
ATOM 827 N N . ARG A 1 102 ? 16.969 0.143 4.117 1 94.5 102 ARG A N 1
ATOM 828 C CA . ARG A 1 102 ? 17.156 -0.838 3.057 1 94.5 102 ARG A CA 1
ATOM 829 C C . ARG A 1 102 ? 17.125 -2.26 3.609 1 94.5 102 ARG A C 1
ATOM 831 O O . ARG A 1 102 ? 16.594 -3.166 2.963 1 94.5 102 ARG A O 1
ATOM 838 N N . ALA A 1 103 ? 17.703 -2.428 4.77 1 96.38 103 ALA A N 1
ATOM 839 C CA . ALA A 1 103 ? 17.672 -3.744 5.406 1 96.38 103 ALA A CA 1
ATOM 840 C C . ALA A 1 103 ? 16.25 -4.164 5.734 1 96.38 103 ALA A C 1
ATOM 842 O O . ALA A 1 103 ? 15.859 -5.312 5.512 1 96.38 103 ALA A O 1
ATOM 843 N N . LEU A 1 104 ? 15.523 -3.232 6.234 1 97.06 104 LEU A N 1
ATOM 844 C CA . LEU A 1 104 ? 14.125 -3.512 6.562 1 97.06 104 LEU A CA 1
ATOM 845 C C . LEU A 1 104 ? 13.352 -3.914 5.312 1 97.06 104 LEU A C 1
ATOM 847 O O . LEU A 1 104 ? 12.609 -4.902 5.328 1 97.06 104 LEU A O 1
ATOM 851 N N . HIS A 1 105 ? 13.453 -3.125 4.273 1 97.75 105 HIS A N 1
ATOM 852 C CA . HIS A 1 105 ? 12.797 -3.459 3.016 1 97.75 105 HIS A CA 1
ATOM 853 C C . HIS A 1 105 ? 13.18 -4.859 2.549 1 97.75 105 HIS A C 1
ATOM 855 O O . HIS A 1 105 ? 12.305 -5.676 2.246 1 97.75 105 HIS A O 1
ATOM 861 N N . PHE A 1 106 ? 14.445 -5.156 2.598 1 97.69 106 PHE A N 1
ATOM 862 C CA . PHE A 1 106 ? 14.906 -6.438 2.07 1 97.69 106 PHE A CA 1
ATOM 863 C C . PHE A 1 106 ? 14.344 -7.594 2.895 1 97.69 106 PHE A C 1
ATOM 865 O O . PHE A 1 106 ? 13.914 -8.602 2.34 1 97.69 106 PHE A O 1
ATOM 872 N N . ILE A 1 107 ? 14.375 -7.477 4.172 1 97.56 107 ILE A N 1
ATOM 873 C CA . ILE A 1 107 ? 13.914 -8.539 5.059 1 97.56 107 ILE A CA 1
ATOM 874 C C . ILE A 1 107 ? 12.422 -8.766 4.852 1 97.56 107 ILE A C 1
ATOM 876 O O . ILE A 1 107 ? 11.984 -9.898 4.625 1 97.56 107 ILE A O 1
ATOM 880 N N . ILE A 1 108 ? 11.609 -7.723 4.859 1 97.75 108 ILE A N 1
ATOM 881 C CA . ILE A 1 108 ? 10.164 -7.871 4.77 1 97.75 108 ILE A CA 1
ATOM 882 C C . ILE A 1 108 ? 9.773 -8.305 3.359 1 97.75 108 ILE A C 1
ATOM 884 O O . ILE A 1 108 ? 8.906 -9.164 3.184 1 97.75 108 ILE A O 1
ATOM 888 N N . GLU A 1 109 ? 10.398 -7.781 2.373 1 98.06 109 GLU A N 1
ATOM 889 C CA . GLU A 1 109 ? 10.117 -8.18 0.997 1 98.06 109 GLU A CA 1
ATOM 890 C C . GLU A 1 109 ? 10.469 -9.648 0.769 1 98.06 109 GLU A C 1
ATOM 892 O O . GLU A 1 109 ? 9.75 -10.367 0.076 1 98.06 109 GLU A O 1
ATOM 897 N N . SER A 1 110 ? 11.57 -10.07 1.367 1 97.06 110 SER A N 1
ATOM 898 C CA . SER A 1 110 ? 11.938 -11.484 1.269 1 97.06 110 SER A CA 1
ATOM 899 C C . SER A 1 110 ? 10.859 -12.375 1.87 1 97.06 110 SER A C 1
ATOM 901 O O . SER A 1 110 ? 10.461 -13.375 1.264 1 97.06 110 SER A O 1
ATOM 903 N N . VAL A 1 111 ? 10.375 -12.023 2.992 1 96.62 111 VAL A N 1
ATOM 904 C CA . VAL A 1 111 ? 9.336 -12.805 3.652 1 96.62 111 VAL A CA 1
ATOM 905 C C . VAL A 1 111 ? 8.078 -12.812 2.795 1 96.62 111 VAL A C 1
ATOM 907 O O . VAL A 1 111 ? 7.469 -13.867 2.588 1 96.62 111 VAL A O 1
ATOM 910 N N . VAL A 1 112 ? 7.691 -11.656 2.281 1 97 112 VAL A N 1
ATOM 911 C CA . VAL A 1 112 ? 6.484 -11.523 1.473 1 97 112 VAL A CA 1
ATOM 912 C C . VAL A 1 112 ? 6.609 -12.383 0.216 1 97 112 VAL A C 1
ATOM 914 O O . VAL A 1 112 ? 5.699 -13.148 -0.112 1 97 112 VAL A O 1
ATOM 917 N N . PHE A 1 113 ? 7.738 -12.344 -0.438 1 97.12 113 PHE A N 1
ATOM 918 C CA . PHE A 1 113 ? 7.875 -13.07 -1.695 1 97.12 113 PHE A CA 1
ATOM 919 C C . PHE A 1 113 ? 8.07 -14.562 -1.442 1 97.12 113 PHE A C 1
ATOM 921 O O . PHE A 1 113 ? 7.684 -15.391 -2.27 1 97.12 113 PHE A O 1
ATOM 928 N N . MET A 1 114 ? 8.656 -14.914 -0.278 1 95.31 114 MET A N 1
ATOM 929 C CA . MET A 1 114 ? 8.656 -16.328 0.105 1 95.31 114 MET A CA 1
ATOM 930 C C . MET A 1 114 ? 7.234 -16.844 0.274 1 95.31 114 MET A C 1
ATOM 932 O O . MET A 1 114 ? 6.926 -17.969 -0.135 1 95.31 114 MET A O 1
ATOM 936 N N . LEU A 1 115 ? 6.41 -16.016 0.833 1 93.62 115 LEU A N 1
ATOM 937 C CA . LEU A 1 115 ? 5.02 -16.406 1.04 1 93.62 115 LEU A CA 1
ATOM 938 C C . LEU A 1 115 ? 4.289 -16.531 -0.292 1 93.62 115 LEU A C 1
ATOM 940 O O . LEU A 1 115 ? 3.426 -17.406 -0.445 1 93.62 115 LEU A O 1
ATOM 944 N N . ILE A 1 116 ? 4.664 -15.75 -1.227 1 93.5 116 ILE A N 1
ATOM 945 C CA . ILE A 1 116 ? 3.955 -15.703 -2.5 1 93.5 116 ILE A CA 1
ATOM 946 C C . ILE A 1 116 ? 4.457 -16.828 -3.41 1 93.5 116 ILE A C 1
ATOM 948 O O . ILE A 1 116 ? 3.664 -17.516 -4.062 1 93.5 116 ILE A O 1
ATOM 952 N N . TYR A 1 117 ? 5.82 -16.984 -3.422 1 91.75 117 TYR A N 1
ATOM 953 C CA . TYR A 1 117 ? 6.387 -17.891 -4.41 1 91.75 117 TYR A CA 1
ATOM 954 C C . TYR A 1 117 ? 6.879 -19.172 -3.75 1 91.75 117 TYR A C 1
ATOM 956 O O . TYR A 1 117 ? 7.176 -20.156 -4.434 1 91.75 117 TYR A O 1
ATOM 964 N N . GLY A 1 118 ? 7.484 -19.141 -2.498 1 75.56 118 GLY A N 1
ATOM 965 C CA . GLY A 1 118 ? 8.258 -20.203 -1.881 1 75.56 118 GLY A CA 1
ATOM 966 C C . GLY A 1 118 ? 7.395 -21.312 -1.3 1 75.56 118 GLY A C 1
ATOM 967 O O . GLY A 1 118 ? 7.867 -22.422 -1.075 1 75.56 118 GLY A O 1
ATOM 968 N N . LEU A 1 119 ? 6.102 -21.172 -0.865 1 53.03 119 LEU A N 1
ATOM 969 C CA . LEU A 1 119 ? 5.789 -22.484 -0.295 1 53.03 119 LEU A CA 1
ATOM 970 C C . LEU A 1 119 ? 5.793 -23.562 -1.372 1 53.03 119 LEU A C 1
ATOM 972 O O . LEU A 1 119 ? 5.496 -23.281 -2.537 1 53.03 119 LEU A O 1
ATOM 976 N N . MET B 1 1 ? -9.672 -22.719 -12.859 1 53.94 1 MET B N 1
ATOM 977 C CA . MET B 1 1 ? -8.711 -21.797 -12.266 1 53.94 1 MET B CA 1
ATOM 978 C C . MET B 1 1 ? -8.953 -20.375 -12.75 1 53.94 1 MET B C 1
ATOM 980 O O . MET B 1 1 ? -8.477 -19.406 -12.133 1 53.94 1 MET B O 1
ATOM 984 N N . GLU B 1 2 ? -10.07 -20.266 -13.672 1 73.25 2 GLU B N 1
ATOM 985 C CA . GLU B 1 2 ? -10.281 -19.125 -14.547 1 73.25 2 GLU B CA 1
ATOM 986 C C . GLU B 1 2 ? -11.07 -18.016 -13.836 1 73.25 2 GLU B C 1
ATOM 988 O O . GLU B 1 2 ? -10.914 -16.844 -14.156 1 73.25 2 GLU B O 1
ATOM 993 N N . LEU B 1 3 ? -11.633 -18.422 -12.672 1 89.38 3 LEU B N 1
ATOM 994 C CA . LEU B 1 3 ? -12.461 -17.359 -12.102 1 89.38 3 LEU B CA 1
ATOM 995 C C . LEU B 1 3 ? -11.969 -16.984 -10.703 1 89.38 3 LEU B C 1
ATOM 997 O O . LEU B 1 3 ? -12.672 -16.281 -9.969 1 89.38 3 LEU B O 1
ATOM 1001 N N . ILE B 1 4 ? -10.875 -17.453 -10.383 1 93.88 4 ILE B N 1
ATOM 1002 C CA . ILE B 1 4 ? -10.383 -17.203 -9.031 1 93.88 4 ILE B CA 1
ATOM 1003 C C . ILE B 1 4 ? -10.258 -15.695 -8.805 1 93.88 4 ILE B C 1
ATOM 1005 O O . ILE B 1 4 ? -10.539 -15.203 -7.707 1 93.88 4 ILE B O 1
ATOM 1009 N N . TRP B 1 5 ? -9.844 -15.016 -9.789 1 94.31 5 TRP B N 1
ATOM 1010 C CA . TRP B 1 5 ? -9.719 -13.562 -9.664 1 94.31 5 TRP B CA 1
ATOM 1011 C C . TRP B 1 5 ? -11.055 -12.938 -9.266 1 94.31 5 TRP B C 1
ATOM 1013 O O . TRP B 1 5 ? -11.094 -12.016 -8.453 1 94.31 5 TRP B O 1
ATOM 1023 N N . PHE B 1 6 ? -12.141 -13.461 -9.859 1 95.56 6 PHE B N 1
ATOM 1024 C CA . PHE B 1 6 ? -13.477 -12.93 -9.617 1 95.56 6 PHE B CA 1
ATOM 1025 C C . PHE B 1 6 ? -13.93 -13.227 -8.195 1 95.56 6 PHE B C 1
ATOM 1027 O O . PHE B 1 6 ? -14.477 -12.352 -7.52 1 95.56 6 PHE B O 1
ATOM 1034 N N . TYR B 1 7 ? -13.656 -14.422 -7.73 1 96.81 7 TYR B N 1
ATOM 1035 C CA . TYR B 1 7 ? -14.023 -14.789 -6.367 1 96.81 7 TYR B CA 1
ATOM 1036 C C . TYR B 1 7 ? -13.266 -13.961 -5.348 1 96.81 7 TYR B C 1
ATOM 1038 O O . TYR B 1 7 ? -13.844 -13.492 -4.363 1 96.81 7 TYR B O 1
ATOM 1046 N N . VAL B 1 8 ? -12.023 -13.781 -5.621 1 97.56 8 VAL B N 1
ATOM 1047 C CA . VAL B 1 8 ? -11.219 -12.992 -4.695 1 97.56 8 VAL B CA 1
ATOM 1048 C C . VAL B 1 8 ? -11.734 -11.555 -4.648 1 97.56 8 VAL B C 1
ATOM 1050 O O . VAL B 1 8 ? -11.898 -10.984 -3.566 1 97.56 8 VAL B O 1
ATOM 1053 N N . ALA B 1 9 ? -12.055 -11.008 -5.82 1 97.5 9 ALA B N 1
ATOM 1054 C CA . ALA B 1 9 ? -12.539 -9.633 -5.875 1 97.5 9 ALA B CA 1
ATOM 1055 C C . ALA B 1 9 ? -13.875 -9.484 -5.156 1 97.5 9 ALA B C 1
ATOM 1057 O O . ALA B 1 9 ? -14.086 -8.523 -4.414 1 97.5 9 ALA B O 1
ATOM 1058 N N . ILE B 1 10 ? -14.719 -10.406 -5.301 1 97.81 10 ILE B N 1
ATOM 1059 C CA . ILE B 1 10 ? -16.047 -10.352 -4.684 1 97.81 10 ILE B CA 1
ATOM 1060 C C . ILE B 1 10 ? -15.914 -10.5 -3.17 1 97.81 10 ILE B C 1
ATOM 1062 O O . ILE B 1 10 ? -16.562 -9.781 -2.412 1 97.81 10 ILE B O 1
ATOM 1066 N N . PHE B 1 11 ? -15.125 -11.383 -2.76 1 98.25 11 PHE B N 1
ATOM 1067 C CA . PHE B 1 11 ? -15 -11.609 -1.325 1 98.25 11 PHE B CA 1
ATOM 1068 C C . PHE B 1 11 ? -14.266 -10.453 -0.659 1 98.25 11 PHE B C 1
ATOM 1070 O O . PHE B 1 11 ? -14.547 -10.109 0.49 1 98.25 11 PHE B O 1
ATOM 1077 N N . LEU B 1 12 ? -13.336 -9.867 -1.417 1 98.5 12 LEU B N 1
ATOM 1078 C CA . LEU B 1 12 ? -12.695 -8.672 -0.879 1 98.5 12 LEU B CA 1
ATOM 1079 C C . LEU B 1 12 ? -13.695 -7.535 -0.727 1 98.5 12 LEU B C 1
ATOM 1081 O O . LEU B 1 12 ? -13.672 -6.809 0.268 1 98.5 12 LEU B O 1
ATOM 1085 N N . ALA B 1 13 ? -14.625 -7.438 -1.688 1 98 13 ALA B N 1
ATOM 1086 C CA . ALA B 1 13 ? -15.688 -6.441 -1.596 1 98 13 ALA B CA 1
ATOM 1087 C C . ALA B 1 13 ? -16.594 -6.715 -0.4 1 98 13 ALA B C 1
ATOM 1089 O O . ALA B 1 13 ? -16.969 -5.793 0.334 1 98 13 ALA B O 1
ATOM 1090 N N . ILE B 1 14 ? -16.891 -7.922 -0.179 1 97.88 14 ILE B N 1
ATOM 1091 C CA . ILE B 1 14 ? -17.719 -8.32 0.955 1 97.88 14 ILE B CA 1
ATOM 1092 C C . ILE B 1 14 ? -16.984 -8.047 2.26 1 97.88 14 ILE B C 1
ATOM 1094 O O . ILE B 1 14 ? -17.562 -7.539 3.221 1 97.88 14 ILE B O 1
ATOM 1098 N N . SER B 1 15 ? -15.75 -8.438 2.277 1 97.94 15 SER B N 1
ATOM 1099 C CA . SER B 1 15 ? -14.922 -8.188 3.449 1 97.94 15 SER B CA 1
ATOM 1100 C C . SER B 1 15 ? -14.898 -6.707 3.809 1 97.94 15 SER B C 1
ATOM 1102 O O . SER B 1 15 ? -14.906 -6.348 4.988 1 97.94 15 SER B O 1
ATOM 1104 N N . ASP B 1 16 ? -14.812 -5.875 2.789 1 96.94 16 ASP B N 1
ATOM 1105 C CA . ASP B 1 16 ? -14.82 -4.43 2.979 1 96.94 16 ASP B CA 1
ATOM 1106 C C . ASP B 1 16 ? -16.109 -3.963 3.641 1 96.94 16 ASP B C 1
ATOM 1108 O O . ASP B 1 16 ? -16.078 -3.15 4.566 1 96.94 16 ASP B O 1
ATOM 1112 N N . ILE B 1 17 ? -17.203 -4.434 3.193 1 95.25 17 ILE B N 1
ATOM 1113 C CA . ILE B 1 17 ? -18.5 -4.105 3.775 1 95.25 17 ILE B CA 1
ATOM 1114 C C . ILE B 1 17 ? -18.562 -4.605 5.219 1 95.25 17 ILE B C 1
ATOM 1116 O O . ILE B 1 17 ? -19.016 -3.885 6.113 1 95.25 17 ILE B O 1
ATOM 1120 N N . LEU B 1 18 ? -18.062 -5.797 5.402 1 96.25 18 LEU B N 1
ATOM 1121 C CA . LEU B 1 18 ? -18.047 -6.391 6.734 1 96.25 18 LEU B CA 1
ATOM 1122 C C . LEU B 1 18 ? -17.188 -5.555 7.688 1 96.25 18 LEU B C 1
ATOM 1124 O O . LEU B 1 18 ? -17.578 -5.324 8.836 1 96.25 18 LEU B O 1
ATOM 1128 N N . HIS B 1 19 ? -16.062 -5.152 7.258 1 95.38 19 HIS B N 1
ATOM 1129 C CA . HIS B 1 19 ? -15.18 -4.332 8.078 1 95.38 19 HIS B CA 1
ATOM 1130 C C . HIS B 1 19 ? -15.867 -3.043 8.516 1 95.38 19 HIS B C 1
ATOM 1132 O O . HIS B 1 19 ? -15.789 -2.656 9.68 1 95.38 19 HIS B O 1
ATOM 1138 N N . THR B 1 20 ? -16.516 -2.363 7.555 1 91.94 20 THR B N 1
ATOM 1139 C CA . THR B 1 20 ? -17.203 -1.113 7.836 1 91.94 20 THR B CA 1
ATOM 1140 C C . THR B 1 20 ? -18.328 -1.335 8.844 1 91.94 20 THR B C 1
ATOM 1142 O O . THR B 1 20 ? -18.484 -0.556 9.789 1 91.94 20 THR B O 1
ATOM 1145 N N . GLN B 1 21 ? -19.062 -2.379 8.688 1 92.38 21 GLN B N 1
ATOM 1146 C CA . GLN B 1 21 ? -20.156 -2.68 9.594 1 92.38 21 GLN B CA 1
ATOM 1147 C C . GLN B 1 21 ? -19.656 -3.016 10.992 1 92.38 21 GLN B C 1
ATOM 1149 O O . GLN B 1 21 ? -20.172 -2.52 11.984 1 92.38 21 GLN B O 1
ATOM 1154 N N . LEU B 1 22 ? -18.625 -3.75 11.039 1 91.88 22 LEU B N 1
ATOM 1155 C CA . LEU B 1 22 ? -18.078 -4.195 12.32 1 91.88 22 LEU B CA 1
ATOM 1156 C C . LEU B 1 22 ? -17.438 -3.031 13.07 1 91.88 22 LEU B C 1
ATOM 1158 O O . LEU B 1 22 ? -17.703 -2.838 14.266 1 91.88 22 LEU B O 1
ATOM 1162 N N . MET B 1 23 ? -16.656 -2.232 12.414 1 87.19 23 MET B N 1
ATOM 1163 C CA . MET B 1 23 ? -15.883 -1.195 13.086 1 87.19 23 MET B CA 1
ATOM 1164 C C . MET B 1 23 ? -16.75 0.017 13.398 1 87.19 23 MET B C 1
ATOM 1166 O O . MET B 1 23 ? -16.641 0.607 14.477 1 87.19 23 MET B O 1
ATOM 1170 N N . TRP B 1 24 ? -17.656 0.399 12.555 1 86.56 24 TRP B N 1
ATOM 1171 C CA . TRP B 1 24 ? -18.344 1.67 12.727 1 86.56 24 TRP B CA 1
ATOM 1172 C C . TRP B 1 24 ? -19.719 1.457 13.359 1 86.56 24 TRP B C 1
ATOM 1174 O O . TRP B 1 24 ? -20.328 2.398 13.883 1 86.56 24 TRP B O 1
ATOM 1184 N N . LYS B 1 25 ? -20.141 0.184 13.352 1 87.88 25 LYS B N 1
ATOM 1185 C CA . LYS B 1 25 ? -21.484 -0.024 13.906 1 87.88 25 LYS B CA 1
ATOM 1186 C C . LYS B 1 25 ? -21.422 -0.896 15.156 1 87.88 25 LYS B C 1
ATOM 1188 O O . LYS B 1 25 ? -21.922 -0.505 16.219 1 87.88 25 LYS B O 1
ATOM 1193 N N . VAL B 1 26 ? -20.703 -1.921 15.148 1 89.5 26 VAL B N 1
ATOM 1194 C CA . VAL B 1 26 ? -20.75 -2.889 16.234 1 89.5 26 VAL B CA 1
ATOM 1195 C C . VAL B 1 26 ? -19.703 -2.516 17.297 1 89.5 26 VAL B C 1
ATOM 1197 O O . VAL B 1 26 ? -20.016 -2.494 18.5 1 89.5 26 VAL B O 1
ATOM 1200 N N . LEU B 1 27 ? -18.5 -2.215 16.891 1 92.25 27 LEU B N 1
ATOM 12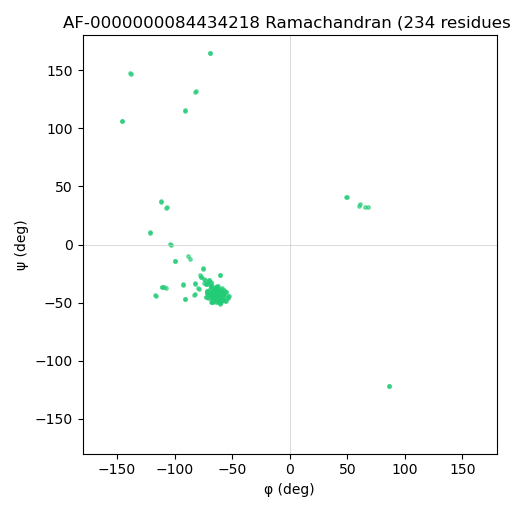01 C CA . LEU B 1 27 ? -17.406 -1.941 17.812 1 92.25 27 LEU B CA 1
ATOM 1202 C C . LEU B 1 27 ? -17.062 -0.455 17.828 1 92.25 27 LEU B C 1
ATOM 1204 O O . LEU B 1 27 ? -15.906 -0.08 18.031 1 92.25 27 LEU B O 1
ATOM 1208 N N . ASN B 1 28 ? -18.016 0.371 17.625 1 91.19 28 ASN B N 1
ATOM 1209 C CA . ASN B 1 28 ? -17.812 1.8 17.422 1 91.19 28 ASN B CA 1
ATOM 1210 C C . ASN B 1 28 ? -17.094 2.434 18.609 1 91.19 28 ASN B C 1
ATOM 1212 O O . ASN B 1 28 ? -16.109 3.164 18.438 1 91.19 28 ASN B O 1
ATOM 1216 N N . ASP B 1 29 ? -17.562 2.143 19.828 1 92.5 29 ASP B N 1
ATOM 1217 C CA . ASP B 1 29 ? -16.969 2.738 21.031 1 92.5 29 ASP B CA 1
ATOM 1218 C C . ASP B 1 29 ? -15.508 2.344 21.172 1 92.5 29 ASP B C 1
ATOM 1220 O O . ASP B 1 29 ? -14.656 3.191 21.453 1 92.5 29 ASP B O 1
ATOM 1224 N N . PHE B 1 30 ? -15.25 1.075 21 1 92.31 30 PHE B N 1
ATOM 1225 C CA . PHE B 1 30 ? -13.875 0.583 21.062 1 92.31 30 PHE B CA 1
ATOM 1226 C C . PHE B 1 30 ? -13.008 1.258 20 1 92.31 30 PHE B C 1
ATOM 1228 O O . PHE B 1 30 ? -11.883 1.678 20.297 1 92.31 30 PHE B O 1
ATOM 1235 N N . TYR B 1 31 ? -13.594 1.426 18.859 1 91.5 31 TYR B N 1
ATOM 1236 C CA . TYR B 1 31 ? -12.828 1.939 17.734 1 91.5 31 TYR B CA 1
ATOM 1237 C C . TYR B 1 31 ? -12.531 3.426 17.906 1 91.5 31 TYR B C 1
ATOM 1239 O O . TYR B 1 31 ? -11.461 3.902 17.516 1 91.5 31 TYR B O 1
ATOM 1247 N N . VAL B 1 32 ? -13.422 4.133 18.5 1 91.5 32 VAL B N 1
ATOM 1248 C CA . VAL B 1 32 ? -13.219 5.551 18.781 1 91.5 32 VAL B CA 1
ATOM 1249 C C . VAL B 1 32 ? -12.117 5.723 19.828 1 91.5 32 VAL B C 1
ATOM 1251 O O . VAL B 1 32 ? -11.242 6.574 19.688 1 91.5 32 VAL B O 1
ATOM 1254 N N . ILE B 1 33 ? -12.164 4.93 20.844 1 94.5 33 ILE B N 1
ATOM 1255 C CA . ILE B 1 33 ? -11.141 4.98 21.875 1 94.5 33 ILE B CA 1
ATOM 1256 C C . ILE B 1 33 ? -9.789 4.598 21.297 1 94.5 33 ILE B C 1
ATOM 1258 O O . ILE B 1 33 ? -8.781 5.266 21.547 1 94.5 33 ILE B O 1
ATOM 1262 N N . LEU B 1 34 ? -9.805 3.529 20.5 1 94.25 34 LEU B N 1
ATOM 1263 C CA . LEU B 1 34 ? -8.57 3.1 19.844 1 94.25 34 LEU B CA 1
ATOM 1264 C C . LEU B 1 34 ? -8.008 4.207 18.953 1 94.25 34 LEU B C 1
ATOM 1266 O O . LEU B 1 34 ? -6.805 4.457 18.953 1 94.25 34 LEU B O 1
ATOM 1270 N N . GLY B 1 35 ? -8.883 4.852 18.203 1 93.69 35 GLY B N 1
ATOM 1271 C CA . GLY B 1 35 ? -8.469 5.973 17.375 1 93.69 35 GLY B CA 1
ATOM 1272 C C . GLY B 1 35 ? -7.824 7.094 18.156 1 93.69 35 GLY B C 1
ATOM 1273 O O . GLY B 1 35 ? -6.82 7.664 17.734 1 93.69 35 GLY B O 1
ATOM 1274 N N . GLY B 1 36 ? -8.406 7.43 19.281 1 94.81 36 GLY B N 1
ATOM 1275 C CA . GLY B 1 36 ? -7.828 8.43 20.172 1 94.81 36 GLY B CA 1
ATOM 1276 C C . GLY B 1 36 ? -6.453 8.047 20.688 1 94.81 36 GLY B C 1
ATOM 1277 O O . GLY B 1 36 ? -5.539 8.875 20.703 1 94.81 36 GLY B O 1
ATOM 1278 N N . LEU B 1 37 ? -6.293 6.848 21.062 1 96.12 37 LEU B N 1
ATOM 1279 C CA . LEU B 1 37 ? -5.012 6.348 21.562 1 96.12 37 LEU B CA 1
ATOM 1280 C C . LEU B 1 37 ? -3.953 6.406 20.469 1 96.12 37 LEU B C 1
ATOM 1282 O O . LEU B 1 37 ? -2.818 6.816 20.719 1 96.12 37 LEU B O 1
ATOM 1286 N N . ILE B 1 38 ? -4.305 5.992 19.297 1 94.81 38 ILE B N 1
ATOM 1287 C CA . ILE B 1 38 ? -3.385 6.023 18.156 1 94.81 38 ILE B CA 1
ATOM 1288 C C . ILE B 1 38 ? -3.002 7.469 17.844 1 94.81 38 ILE B C 1
ATOM 1290 O O . ILE B 1 38 ? -1.821 7.777 17.672 1 94.81 38 ILE B O 1
ATOM 1294 N N . TYR B 1 39 ? -3.973 8.305 17.812 1 95.69 39 TYR B N 1
ATOM 1295 C CA . TYR B 1 39 ? -3.752 9.727 17.562 1 95.69 39 TYR B CA 1
ATOM 1296 C C . TYR B 1 39 ? -2.709 10.297 18.5 1 95.69 39 TYR B C 1
ATOM 1298 O O . TYR B 1 39 ? -1.802 11.016 18.078 1 95.69 39 TYR B O 1
ATOM 1306 N N . HIS B 1 40 ? -2.828 9.938 19.75 1 95.12 40 HIS B N 1
ATOM 1307 C CA . HIS B 1 40 ? -1.888 10.391 20.766 1 95.12 40 HIS B CA 1
ATOM 1308 C C . HIS B 1 40 ? -0.506 9.781 20.562 1 95.12 40 HIS B C 1
ATOM 1310 O O . HIS B 1 40 ? 0.51 10.453 20.75 1 95.12 40 HIS B O 1
ATOM 1316 N N . SER B 1 41 ? -0.458 8.57 20.141 1 93.12 41 SER B N 1
ATOM 1317 C CA . SER B 1 41 ? 0.801 7.848 20.031 1 93.12 41 SER B CA 1
ATOM 1318 C C . SER B 1 41 ? 1.605 8.32 18.828 1 93.12 41 SER B C 1
ATOM 1320 O O . SER B 1 41 ? 2.812 8.086 18.75 1 93.12 41 SER B O 1
ATOM 1322 N N . VAL B 1 42 ? 0.932 8.922 17.875 1 91.56 42 VAL B N 1
ATOM 1323 C CA . VAL B 1 42 ? 1.622 9.352 16.672 1 91.56 42 VAL B CA 1
ATOM 1324 C C . VAL B 1 42 ? 1.672 10.875 16.609 1 91.56 42 VAL B C 1
ATOM 1326 O O . VAL B 1 42 ? 1.459 11.469 15.547 1 91.56 42 VAL B O 1
ATOM 1329 N N . ASP B 1 43 ? 1.849 11.547 17.734 1 90.56 43 ASP B N 1
ATOM 1330 C CA . ASP B 1 43 ? 2.096 12.977 17.906 1 90.56 43 ASP B CA 1
ATOM 1331 C C . ASP B 1 43 ? 0.939 13.797 17.344 1 90.56 43 ASP B C 1
ATOM 1333 O O . ASP B 1 43 ? 1.158 14.781 16.625 1 90.56 43 ASP B O 1
ATOM 1337 N N . TYR B 1 44 ? -0.299 13.297 17.422 1 92.25 44 TYR B N 1
ATOM 1338 C CA . TYR B 1 44 ? -1.521 14.023 17.109 1 92.25 44 TYR B CA 1
ATOM 1339 C C . TYR B 1 44 ? -1.594 14.328 15.617 1 92.25 44 TYR B C 1
ATOM 1341 O O . TYR B 1 44 ? -2.064 15.398 15.211 1 92.25 44 TYR B O 1
ATOM 1349 N N . SER B 1 45 ? -1.035 13.43 14.836 1 90.69 45 SER B N 1
ATOM 1350 C CA . SER B 1 45 ? -1.107 13.578 13.383 1 90.69 45 SER B CA 1
ATOM 1351 C C . SER B 1 45 ? -2.336 12.875 12.812 1 90.69 45 SER B C 1
ATOM 1353 O O . SER B 1 45 ? -2.418 11.648 12.836 1 90.69 45 SER B O 1
ATOM 1355 N N . PRO B 1 46 ? -3.266 13.609 12.242 1 91.94 46 PRO B N 1
ATOM 1356 C CA . PRO B 1 46 ? -4.453 12.977 11.664 1 91.94 46 PRO B CA 1
ATOM 1357 C C . PRO B 1 46 ? -4.121 12.039 10.508 1 91.94 46 PRO B C 1
ATOM 1359 O O . PRO B 1 46 ? -4.738 10.984 10.367 1 91.94 46 PRO B O 1
ATOM 1362 N N . TRP B 1 47 ? -3.164 12.406 9.781 1 89.62 47 TRP B N 1
ATOM 1363 C CA . TRP B 1 47 ? -2.814 11.617 8.609 1 89.62 47 TRP B CA 1
ATOM 1364 C C . TRP B 1 47 ? -2.154 10.297 9.008 1 89.62 47 TRP B C 1
ATOM 1366 O O . TRP B 1 47 ? -2.424 9.258 8.414 1 89.62 47 TRP B O 1
ATOM 1376 N N . LYS B 1 48 ? -1.272 10.297 9.992 1 92.31 48 LYS B N 1
ATOM 1377 C CA . LYS B 1 48 ? -0.667 9.062 10.477 1 92.31 48 LYS B CA 1
ATOM 1378 C C . LYS B 1 48 ? -1.715 8.141 11.094 1 92.31 48 LYS B C 1
ATOM 1380 O O . LYS B 1 48 ? -1.699 6.934 10.867 1 92.31 48 LYS B O 1
ATOM 1385 N N . THR B 1 49 ? -2.57 8.797 11.82 1 94.75 49 THR B N 1
ATOM 1386 C CA . THR B 1 49 ? -3.654 8.039 12.438 1 94.75 49 THR B CA 1
ATOM 1387 C C . THR B 1 49 ? -4.512 7.359 11.367 1 94.75 49 THR B C 1
ATOM 1389 O O . THR B 1 49 ? -4.863 6.188 11.5 1 94.75 49 THR B O 1
ATOM 1392 N N . TRP B 1 50 ? -4.805 8.07 10.32 1 93.62 50 TRP B N 1
ATOM 1393 C CA . TRP B 1 50 ? -5.625 7.555 9.227 1 93.62 50 TRP B CA 1
ATOM 1394 C C . TRP B 1 50 ? -4.918 6.414 8.508 1 93.62 50 TRP B C 1
ATOM 1396 O O . TRP B 1 50 ? -5.535 5.398 8.18 1 93.62 50 TRP B O 1
ATOM 1406 N N . VAL B 1 51 ? -3.637 6.523 8.305 1 95.31 51 VAL B N 1
ATOM 1407 C CA . VAL B 1 51 ? -2.885 5.469 7.633 1 95.31 51 VAL B CA 1
ATOM 1408 C C . VAL B 1 51 ? -2.879 4.207 8.492 1 95.31 51 VAL B C 1
ATOM 1410 O O . VAL B 1 51 ? -3.016 3.096 7.977 1 95.31 51 VAL B O 1
ATOM 1413 N N . ILE B 1 52 ? -2.725 4.387 9.773 1 95.38 52 ILE B N 1
ATOM 1414 C CA . ILE B 1 52 ? -2.748 3.24 10.672 1 95.38 52 ILE B CA 1
ATOM 1415 C C . ILE B 1 52 ? -4.117 2.568 10.609 1 95.38 52 ILE B C 1
ATOM 1417 O O . ILE B 1 52 ? -4.215 1.338 10.633 1 95.38 52 ILE B O 1
ATOM 1421 N N . HIS B 1 53 ? -5.168 3.377 10.531 1 94.75 53 HIS B N 1
ATOM 1422 C CA . HIS B 1 53 ? -6.504 2.822 10.344 1 94.75 53 HIS B CA 1
ATOM 1423 C C . HIS B 1 53 ? -6.57 1.985 9.07 1 94.75 53 HIS B C 1
ATOM 1425 O O . HIS B 1 53 ? -7.105 0.874 9.078 1 94.75 53 HIS B O 1
ATOM 1431 N N . GLU B 1 54 ? -6 2.438 7.988 1 96.44 54 GLU B N 1
ATOM 1432 C CA . GLU B 1 54 ? -6.012 1.705 6.727 1 96.44 54 GLU B CA 1
ATOM 1433 C C . GLU B 1 54 ? -5.18 0.429 6.82 1 96.44 54 GLU B C 1
ATOM 1435 O O . GLU B 1 54 ? -5.504 -0.579 6.191 1 96.44 54 GLU B O 1
ATOM 1440 N N . LEU B 1 55 ? -4.082 0.486 7.562 1 97.19 55 LEU B N 1
ATOM 1441 C CA . LEU B 1 55 ? -3.266 -0.7 7.793 1 97.19 55 LEU B CA 1
ATOM 1442 C C . LEU B 1 55 ? -4.047 -1.757 8.57 1 97.19 55 LEU B C 1
ATOM 1444 O O . LEU B 1 55 ? -3.965 -2.947 8.258 1 97.19 55 LEU B O 1
ATOM 1448 N N . MET B 1 56 ? -4.777 -1.293 9.516 1 96.62 56 MET B N 1
ATOM 1449 C CA . MET B 1 56 ? -5.598 -2.219 10.289 1 96.62 56 MET B CA 1
ATOM 1450 C C . MET B 1 56 ? -6.691 -2.832 9.422 1 96.62 56 MET B C 1
ATOM 1452 O O . MET B 1 56 ? -7.004 -4.02 9.555 1 96.62 56 MET B O 1
ATOM 1456 N N . GLU B 1 57 ? -7.27 -2.02 8.617 1 97.5 57 GLU B N 1
ATOM 1457 C CA . GLU B 1 57 ? -8.266 -2.537 7.688 1 97.5 57 GLU B CA 1
ATOM 1458 C C . GLU B 1 57 ? -7.652 -3.574 6.75 1 97.5 57 GLU B C 1
ATOM 1460 O O . GLU B 1 57 ? -8.25 -4.625 6.504 1 97.5 57 GLU B O 1
ATOM 1465 N N . ALA B 1 58 ? -6.488 -3.291 6.215 1 98.31 58 ALA B N 1
ATOM 1466 C CA . ALA B 1 58 ? -5.789 -4.25 5.359 1 98.31 58 ALA B CA 1
ATOM 1467 C C . ALA B 1 58 ? -5.52 -5.551 6.105 1 98.31 58 ALA B C 1
ATOM 1469 O O . ALA B 1 58 ? -5.664 -6.641 5.539 1 98.31 58 ALA B O 1
ATOM 1470 N N . ALA B 1 59 ? -5.098 -5.449 7.398 1 97.81 59 ALA B N 1
ATOM 1471 C CA . ALA B 1 59 ? -4.871 -6.637 8.219 1 97.81 59 ALA B CA 1
ATOM 1472 C C . ALA B 1 59 ? -6.148 -7.453 8.367 1 97.81 59 ALA B C 1
ATOM 1474 O O . ALA B 1 59 ? -6.109 -8.688 8.352 1 97.81 59 ALA B O 1
ATOM 1475 N N . PHE B 1 60 ? -7.262 -6.75 8.547 1 98.06 60 PHE B N 1
ATOM 1476 C CA . PHE B 1 60 ? -8.555 -7.418 8.609 1 98.06 60 PHE B CA 1
ATOM 1477 C C . PHE B 1 60 ? -8.82 -8.219 7.336 1 98.06 60 PHE B C 1
ATOM 1479 O O . PHE B 1 60 ? -9.195 -9.391 7.398 1 98.06 60 PHE B O 1
ATOM 1486 N N . HIS B 1 61 ? -8.594 -7.602 6.152 1 98.69 61 HIS B N 1
ATOM 1487 C CA . HIS B 1 61 ? -8.805 -8.297 4.887 1 98.69 61 HIS B CA 1
ATOM 1488 C C . HIS B 1 61 ? -7.848 -9.469 4.738 1 98.69 61 HIS B C 1
ATOM 1490 O O . HIS B 1 61 ? -8.211 -10.508 4.184 1 98.69 61 HIS B O 1
ATOM 1496 N N . PHE B 1 62 ? -6.574 -9.312 5.223 1 98.69 62 PHE B N 1
ATOM 1497 C CA . PHE B 1 62 ? -5.613 -10.406 5.203 1 98.69 62 PHE B CA 1
ATOM 1498 C C . PHE B 1 62 ? -6.172 -11.625 5.922 1 98.69 62 PHE B C 1
ATOM 1500 O O . PHE B 1 62 ? -6.168 -12.734 5.375 1 98.69 62 PHE B O 1
ATOM 1507 N N . VAL B 1 63 ? -6.699 -11.422 7.102 1 98.44 63 VAL B N 1
ATOM 1508 C CA . VAL B 1 63 ? -7.184 -12.523 7.93 1 98.44 63 VAL B CA 1
ATOM 1509 C C . VAL B 1 63 ? -8.422 -13.148 7.285 1 98.44 63 VAL B C 1
ATOM 1511 O O . VAL B 1 63 ? -8.477 -14.359 7.086 1 98.44 63 VAL B O 1
ATOM 1514 N N . ILE B 1 64 ? -9.383 -12.336 6.906 1 98.5 64 ILE B N 1
ATOM 1515 C CA . ILE B 1 64 ? -10.664 -12.836 6.406 1 98.5 64 ILE B CA 1
ATOM 1516 C C . ILE B 1 64 ? -10.445 -13.609 5.105 1 98.5 64 ILE B C 1
ATOM 1518 O O . ILE B 1 64 ? -10.945 -14.719 4.945 1 98.5 64 ILE B O 1
ATOM 1522 N N . LEU B 1 65 ? -9.672 -13.031 4.207 1 98.62 65 LEU B N 1
ATOM 1523 C CA . LEU B 1 65 ? -9.508 -13.688 2.916 1 98.62 65 LEU B CA 1
ATOM 1524 C C . LEU B 1 65 ? -8.602 -14.906 3.035 1 98.62 65 LEU B C 1
ATOM 1526 O O . LEU B 1 65 ? -8.773 -15.883 2.305 1 98.62 65 LEU B O 1
ATOM 1530 N N . SER B 1 66 ? -7.617 -14.898 4.004 1 98.31 66 SER B N 1
ATOM 1531 C CA . SER B 1 66 ? -6.809 -16.078 4.258 1 98.31 66 SER B CA 1
ATOM 1532 C C . SER B 1 66 ? -7.672 -17.25 4.723 1 98.31 66 SER B C 1
ATOM 1534 O O . SER B 1 66 ? -7.461 -18.391 4.301 1 98.31 66 SER B O 1
ATOM 1536 N N . ILE B 1 67 ? -8.625 -16.922 5.562 1 98.38 67 ILE B N 1
ATOM 1537 C CA . ILE B 1 67 ? -9.492 -17.953 6.121 1 98.38 67 ILE B CA 1
ATOM 1538 C C . ILE B 1 67 ? -10.461 -18.453 5.051 1 98.38 67 ILE B C 1
ATOM 1540 O O . ILE B 1 67 ? -10.625 -19.656 4.859 1 98.38 67 ILE B O 1
ATOM 1544 N N . VAL B 1 68 ? -11.055 -17.547 4.312 1 97.88 68 VAL B N 1
ATOM 1545 C CA . VAL B 1 68 ? -12.07 -17.891 3.322 1 97.88 68 VAL B CA 1
ATOM 1546 C C . VAL B 1 68 ? -11.453 -18.75 2.223 1 97.88 68 VAL B C 1
ATOM 1548 O O . VAL B 1 68 ? -12.078 -19.703 1.76 1 97.88 68 VAL B O 1
ATOM 1551 N N . PHE B 1 69 ? -10.227 -18.453 1.817 1 97.62 69 PHE B N 1
ATOM 1552 C CA . PHE B 1 69 ? -9.625 -19.156 0.691 1 97.62 69 PHE B CA 1
ATOM 1553 C C . PHE B 1 69 ? -8.609 -20.188 1.175 1 97.62 69 PHE B C 1
ATOM 1555 O O . PHE B 1 69 ? -7.977 -20.859 0.367 1 97.62 69 PHE B O 1
ATOM 1562 N N . LEU B 1 70 ? -8.43 -20.266 2.551 1 97.69 70 LEU B N 1
ATOM 1563 C CA . LEU B 1 70 ? -7.438 -21.156 3.148 1 97.69 70 LEU B CA 1
ATOM 1564 C C . LEU B 1 70 ? -6.078 -20.969 2.477 1 97.69 70 LEU B C 1
ATOM 1566 O O . LEU B 1 70 ? -5.438 -21.953 2.088 1 97.69 70 LEU B O 1
ATOM 1570 N N . SER B 1 71 ? -5.742 -19.766 2.209 1 97.19 71 SER B N 1
ATOM 1571 C CA . SER B 1 71 ? -4.504 -19.391 1.538 1 97.19 71 SER B CA 1
ATOM 1572 C C . SER B 1 71 ? -3.98 -18.062 2.055 1 97.19 71 SER B C 1
ATOM 1574 O O . SER B 1 71 ? -4.5 -17 1.694 1 97.19 71 SER B O 1
ATOM 1576 N N . PRO B 1 72 ? -2.947 -18.109 2.822 1 96.81 72 PRO B N 1
ATOM 1577 C CA . PRO B 1 72 ? -2.355 -16.859 3.283 1 96.81 72 PRO B CA 1
ATOM 1578 C C . PRO B 1 72 ? -1.871 -15.977 2.135 1 96.81 72 PRO B C 1
ATOM 1580 O O . PRO B 1 72 ? -1.844 -14.75 2.262 1 96.81 72 PRO B O 1
ATOM 1583 N N . THR B 1 73 ? -1.536 -16.594 1.001 1 96.62 73 THR B N 1
ATOM 1584 C CA . THR B 1 73 ? -1.084 -15.844 -0.162 1 96.62 73 THR B CA 1
ATOM 1585 C C . THR B 1 73 ? -2.207 -14.961 -0.705 1 96.62 73 THR B C 1
ATOM 1587 O O . THR B 1 73 ? -1.997 -13.781 -0.978 1 96.62 73 THR B O 1
ATOM 1590 N N . ILE B 1 74 ? -3.365 -15.531 -0.783 1 97.19 74 ILE B N 1
ATOM 1591 C CA . ILE B 1 74 ? -4.508 -14.766 -1.268 1 97.19 74 ILE B CA 1
ATOM 1592 C C . ILE B 1 74 ? -4.836 -13.648 -0.281 1 97.19 74 ILE B C 1
ATOM 1594 O O . ILE B 1 74 ? -5.105 -12.516 -0.685 1 97.19 74 ILE B O 1
ATOM 1598 N N . GLY B 1 75 ? -4.785 -13.953 0.99 1 98.31 75 GLY B N 1
ATOM 1599 C CA . GLY B 1 75 ? -5.004 -12.938 2.004 1 98.31 75 GLY B CA 1
ATOM 1600 C C . GLY B 1 75 ? -4.02 -11.781 1.912 1 98.31 75 GLY B C 1
ATOM 1601 O O . GLY B 1 75 ? -4.41 -10.617 2.012 1 98.31 75 GLY B O 1
ATOM 1602 N N . LEU B 1 76 ? -2.787 -12.117 1.715 1 98.19 76 LEU B N 1
ATOM 1603 C CA . LEU B 1 76 ? -1.738 -11.109 1.627 1 98.19 76 LEU B CA 1
ATOM 1604 C C . LEU B 1 76 ? -1.94 -10.219 0.402 1 98.19 76 LEU B C 1
ATOM 1606 O O . LEU B 1 76 ? -1.842 -8.992 0.494 1 98.19 76 LEU B O 1
ATOM 1610 N N . LEU B 1 77 ? -2.205 -10.812 -0.715 1 97.88 77 LEU B N 1
ATOM 1611 C CA . LEU B 1 77 ? -2.406 -10.062 -1.953 1 97.88 77 LEU B CA 1
ATOM 1612 C C . LEU B 1 77 ? -3.611 -9.141 -1.841 1 97.88 77 LEU B C 1
ATOM 1614 O O . LEU B 1 77 ? -3.568 -7.996 -2.303 1 97.88 77 LEU B O 1
ATOM 1618 N N . ALA B 1 78 ? -4.637 -9.617 -1.209 1 98.44 78 ALA B N 1
ATOM 1619 C CA . ALA B 1 78 ? -5.832 -8.805 -1 1 98.44 78 ALA B CA 1
ATOM 1620 C C . ALA B 1 78 ? -5.531 -7.605 -0.112 1 98.44 78 ALA B C 1
ATOM 1622 O O . ALA B 1 78 ? -5.922 -6.477 -0.427 1 98.44 78 ALA B O 1
ATOM 1623 N N . ALA B 1 79 ? -4.809 -7.863 0.932 1 98.62 79 ALA B N 1
ATOM 1624 C CA . ALA B 1 79 ? -4.469 -6.816 1.892 1 98.62 79 ALA B CA 1
ATOM 1625 C C . ALA B 1 79 ? -3.598 -5.742 1.245 1 98.62 79 ALA B C 1
ATOM 1627 O O . ALA B 1 79 ? -3.877 -4.547 1.374 1 98.62 79 ALA B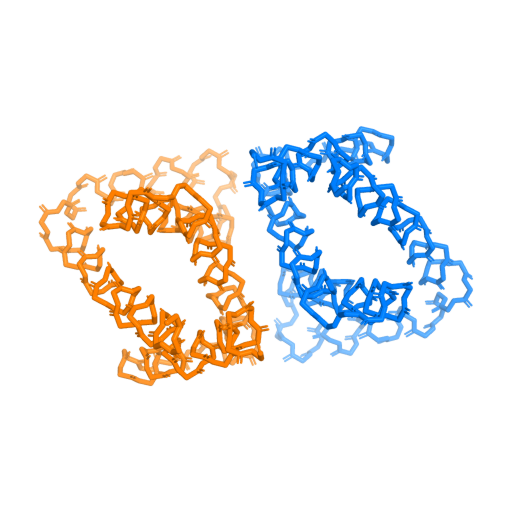 O 1
ATOM 1628 N N . LEU B 1 80 ? -2.604 -6.176 0.532 1 98.62 80 LEU B N 1
ATOM 1629 C CA . LEU B 1 80 ? -1.689 -5.238 -0.114 1 98.62 80 LEU B CA 1
ATOM 1630 C C . LEU B 1 80 ? -2.422 -4.395 -1.153 1 98.62 80 LEU B C 1
ATOM 1632 O O . LEU B 1 80 ? -2.273 -3.172 -1.182 1 98.62 80 LEU B O 1
ATOM 1636 N N . THR B 1 81 ? -3.18 -5.023 -1.958 1 98.56 81 THR B N 1
ATOM 1637 C CA . THR B 1 81 ? -3.906 -4.34 -3.021 1 98.56 81 THR B CA 1
ATOM 1638 C C . THR B 1 81 ? -4.883 -3.32 -2.441 1 98.56 81 THR B C 1
ATOM 1640 O O . THR B 1 81 ? -4.906 -2.162 -2.861 1 98.56 81 THR B O 1
ATOM 1643 N N . HIS B 1 82 ? -5.633 -3.768 -1.477 1 98.69 82 HIS B N 1
ATOM 1644 C CA . HIS B 1 82 ? -6.648 -2.904 -0.881 1 98.69 82 HIS B CA 1
ATOM 1645 C C . HIS B 1 82 ? -6.016 -1.672 -0.243 1 98.69 82 HIS B C 1
ATOM 1647 O O . HIS B 1 82 ? -6.504 -0.554 -0.426 1 98.69 82 HIS B O 1
ATOM 1653 N N . PHE B 1 83 ? -4.93 -1.887 0.485 1 98.62 83 PHE B N 1
ATOM 1654 C CA . PHE B 1 83 ? -4.254 -0.794 1.175 1 98.62 83 PHE B CA 1
ATOM 1655 C C . PHE B 1 83 ? -3.754 0.246 0.18 1 98.62 83 PHE B C 1
ATOM 1657 O O . PHE B 1 83 ? -3.93 1.448 0.389 1 98.62 83 PHE B O 1
ATOM 1664 N N . VAL B 1 84 ? -3.111 -0.206 -0.871 1 98.31 84 VAL B N 1
ATOM 1665 C CA . VAL B 1 84 ? -2.547 0.709 -1.856 1 98.31 84 VAL B CA 1
ATOM 1666 C C . VAL B 1 84 ? -3.662 1.521 -2.508 1 98.31 84 VAL B C 1
ATOM 1668 O O . VAL B 1 84 ? -3.514 2.723 -2.738 1 98.31 84 VAL B O 1
ATOM 1671 N N . ILE B 1 85 ? -4.77 0.925 -2.752 1 97.81 85 ILE B N 1
ATOM 1672 C CA . ILE B 1 85 ? -5.895 1.628 -3.359 1 97.81 85 ILE B CA 1
ATOM 1673 C C . ILE B 1 85 ? -6.434 2.676 -2.387 1 97.81 85 ILE B C 1
ATOM 1675 O O . ILE B 1 85 ? -6.656 3.826 -2.768 1 97.81 85 ILE B O 1
ATOM 1679 N N . ASP B 1 86 ? -6.578 2.227 -1.152 1 97.44 86 ASP B N 1
ATOM 1680 C CA . ASP B 1 86 ? -7.109 3.15 -0.156 1 97.44 86 ASP B CA 1
ATOM 1681 C C . ASP B 1 86 ? -6.227 4.391 -0.028 1 97.44 86 ASP B C 1
ATOM 1683 O O . ASP B 1 86 ? -6.727 5.516 -0.015 1 97.44 86 ASP B O 1
ATOM 1687 N N . VAL B 1 87 ? -5.012 4.191 0.037 1 96.44 87 VAL B N 1
ATOM 1688 C CA . VAL B 1 87 ? -4.094 5.309 0.237 1 96.44 87 VAL B CA 1
ATOM 1689 C C . VAL B 1 87 ? -4.02 6.148 -1.035 1 96.44 87 VAL B C 1
ATOM 1691 O O . VAL B 1 87 ? -4.094 7.379 -0.979 1 96.44 87 VAL B O 1
ATOM 1694 N N . SER B 1 88 ? -3.996 5.59 -2.166 1 95.81 88 SER B N 1
ATOM 1695 C CA . SER B 1 88 ? -3.838 6.285 -3.439 1 95.81 88 SER B CA 1
ATOM 1696 C C . SER B 1 88 ? -5.051 7.156 -3.746 1 95.81 88 SER B C 1
ATOM 1698 O O . SER B 1 88 ? -4.91 8.344 -4.051 1 95.81 88 SER B O 1
ATOM 1700 N N . HIS B 1 89 ? -6.223 6.543 -3.613 1 94.62 89 HIS B N 1
ATOM 1701 C CA . HIS B 1 89 ? -7.375 7.328 -4.031 1 94.62 89 HIS B CA 1
ATOM 1702 C C . HIS B 1 89 ? -7.633 8.484 -3.062 1 94.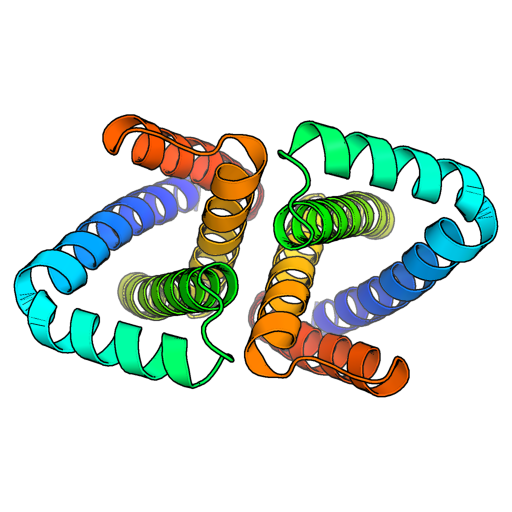62 89 HIS B C 1
ATOM 1704 O O . HIS B 1 89 ? -8.133 9.531 -3.465 1 94.62 89 HIS B O 1
ATOM 1710 N N . THR B 1 90 ? -7.273 8.266 -1.78 1 93.75 90 THR B N 1
ATOM 1711 C CA . THR B 1 90 ? -7.449 9.328 -0.798 1 93.75 90 THR B CA 1
ATOM 1712 C C . THR B 1 90 ? -6.543 10.516 -1.119 1 93.75 90 THR B C 1
ATOM 1714 O O . THR B 1 90 ? -6.969 11.672 -1.029 1 93.75 90 THR B O 1
ATOM 1717 N N . VAL B 1 91 ? -5.367 10.25 -1.551 1 91.81 91 VAL B N 1
ATOM 1718 C CA . VAL B 1 91 ? -4.402 11.32 -1.794 1 91.81 91 VAL B CA 1
ATOM 1719 C C . VAL B 1 91 ? -4.656 11.945 -3.164 1 91.81 91 VAL B C 1
ATOM 1721 O O . VAL B 1 91 ? -4.508 13.156 -3.338 1 91.81 91 VAL B O 1
ATOM 1724 N N . LEU B 1 92 ? -5.074 11.219 -4.125 1 91.31 92 LEU B N 1
ATOM 1725 C CA . LEU B 1 92 ? -5.148 11.688 -5.504 1 91.31 92 LEU B CA 1
ATOM 1726 C C . LEU B 1 92 ? -6.531 12.258 -5.812 1 91.31 92 LEU B C 1
ATOM 1728 O O . LEU B 1 92 ? -6.664 13.156 -6.641 1 91.31 92 LEU B O 1
ATOM 1732 N N . ILE B 1 93 ? -7.543 11.703 -5.227 1 89.12 93 ILE B N 1
ATOM 1733 C CA . ILE B 1 93 ? -8.906 12.086 -5.562 1 89.12 93 ILE B CA 1
ATOM 1734 C C . ILE B 1 93 ? -9.539 12.828 -4.387 1 89.12 93 ILE B C 1
ATOM 1736 O O . ILE B 1 93 ? -10.219 13.836 -4.578 1 89.12 93 ILE B O 1
ATOM 1740 N N . GLY B 1 94 ? -9.203 12.375 -3.154 1 87.44 94 GLY B N 1
ATOM 1741 C CA . GLY B 1 94 ? -9.773 13.008 -1.98 1 87.44 94 GLY B CA 1
ATOM 1742 C C . GLY B 1 94 ? -11.125 12.438 -1.586 1 87.44 94 GLY B C 1
ATOM 1743 O O . GLY B 1 94 ? -11.266 11.219 -1.429 1 87.44 94 GLY B O 1
ATOM 1744 N N . HIS B 1 95 ? -12.086 13.305 -1.557 1 86.19 95 HIS B N 1
ATOM 1745 C CA . HIS B 1 95 ? -13.383 12.891 -1.037 1 86.19 95 HIS B CA 1
ATOM 1746 C C . HIS B 1 95 ? -14.195 12.148 -2.1 1 86.19 95 HIS B C 1
ATOM 1748 O O . HIS B 1 95 ? -14.227 12.562 -3.26 1 86.19 95 HIS B O 1
ATOM 1754 N N . MET B 1 96 ? -14.734 11 -1.659 1 90.12 96 MET B N 1
ATOM 1755 C CA . MET B 1 96 ? -15.609 10.172 -2.484 1 90.12 96 MET B CA 1
ATOM 1756 C C . MET B 1 96 ? -16.781 9.633 -1.668 1 90.12 96 MET B C 1
ATOM 1758 O O . MET B 1 96 ? -16.625 9.32 -0.487 1 90.12 96 MET B O 1
ATOM 1762 N N . GLY B 1 97 ? -17.875 9.5 -2.389 1 91.5 97 GLY B N 1
ATOM 1763 C CA . GLY B 1 97 ? -19 8.844 -1.737 1 91.5 97 GLY B CA 1
ATOM 1764 C C . GLY B 1 97 ? -18.766 7.359 -1.497 1 91.5 97 GLY B C 1
ATOM 1765 O O . GLY B 1 97 ? -17.859 6.766 -2.09 1 91.5 97 GLY B O 1
ATOM 1766 N N . GLU B 1 98 ? -19.578 6.781 -0.659 1 89.69 98 GLU B N 1
ATOM 1767 C CA . GLU B 1 98 ? -19.406 5.383 -0.272 1 89.69 98 GLU B CA 1
ATOM 1768 C C . GLU B 1 98 ? -19.5 4.461 -1.483 1 89.69 98 GLU B C 1
ATOM 1770 O O . GLU B 1 98 ? -18.672 3.57 -1.661 1 89.69 98 GLU B O 1
ATOM 1775 N N . LEU B 1 99 ? -20.547 4.672 -2.264 1 92.81 99 LEU B N 1
ATOM 1776 C CA . LEU B 1 99 ? -20.766 3.811 -3.422 1 92.81 99 LEU B CA 1
ATOM 1777 C C . LEU B 1 99 ? -19.625 3.953 -4.426 1 92.81 99 LEU B C 1
ATOM 1779 O O . LEU B 1 99 ? -19.156 2.959 -4.98 1 92.81 99 LEU B O 1
ATOM 1783 N N . GLU B 1 100 ? -19.219 5.16 -4.723 1 94.19 100 GLU B N 1
ATOM 1784 C CA . GLU B 1 100 ? -18.109 5.422 -5.633 1 94.19 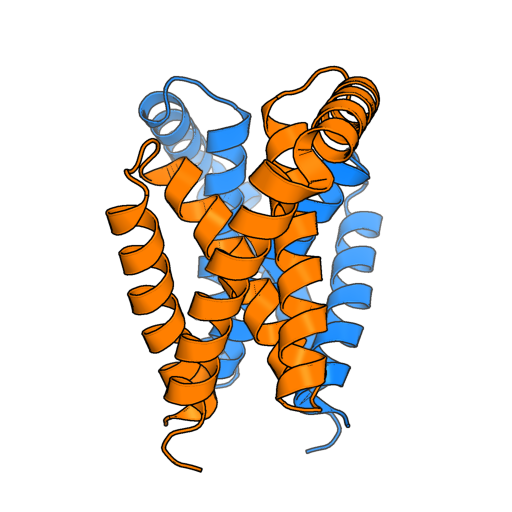100 GLU B CA 1
ATOM 1785 C C . GLU B 1 100 ? -16.828 4.773 -5.133 1 94.19 100 GLU B C 1
ATOM 1787 O O . GLU B 1 100 ? -16.078 4.191 -5.914 1 94.19 100 GLU B O 1
ATOM 1792 N N . HIS B 1 101 ? -16.625 4.906 -3.857 1 95.38 101 HIS B N 1
ATOM 1793 C CA . HIS B 1 101 ? -15.461 4.312 -3.211 1 95.38 101 HIS B CA 1
ATOM 1794 C C . HIS B 1 101 ? -15.445 2.799 -3.395 1 95.38 101 HIS B C 1
ATOM 1796 O O . HIS B 1 101 ? -14.438 2.232 -3.834 1 95.38 101 HIS B O 1
ATOM 1802 N N . ARG B 1 102 ? -16.562 2.193 -3.152 1 94.69 102 ARG B N 1
ATOM 1803 C CA . ARG B 1 102 ? -16.656 0.742 -3.268 1 94.69 102 ARG B CA 1
ATOM 1804 C C . ARG B 1 102 ? -16.516 0.297 -4.719 1 94.69 102 ARG B C 1
ATOM 1806 O O . ARG B 1 102 ? -15.906 -0.733 -5.004 1 94.69 102 ARG B O 1
ATOM 1813 N N . ALA B 1 103 ? -17.125 1.057 -5.586 1 96.56 103 ALA B N 1
ATOM 1814 C CA . ALA B 1 103 ? -17.016 0.742 -7.008 1 96.56 103 ALA B CA 1
ATOM 1815 C C . ALA B 1 103 ? -15.578 0.841 -7.488 1 96.56 103 ALA B C 1
ATOM 1817 O O . ALA B 1 103 ? -15.102 -0.021 -8.234 1 96.56 103 ALA B O 1
ATOM 1818 N N . LEU B 1 104 ? -14.93 1.853 -7.051 1 97.19 104 LEU B N 1
ATOM 1819 C CA . LEU B 1 104 ? -13.531 2.033 -7.418 1 97.19 104 LEU B CA 1
ATOM 1820 C C . LEU B 1 104 ? -12.68 0.863 -6.926 1 97.19 104 LEU B C 1
ATOM 1822 O O . LEU B 1 104 ? -11.875 0.314 -7.676 1 97.19 104 LEU B O 1
ATOM 1826 N N . HIS B 1 105 ? -12.828 0.537 -5.66 1 97.81 105 HIS B N 1
ATOM 1827 C CA . HIS B 1 105 ? -12.102 -0.606 -5.113 1 97.81 105 HIS B CA 1
ATOM 1828 C C . HIS B 1 105 ? -12.367 -1.867 -5.934 1 97.81 105 HIS B C 1
ATOM 1830 O O . HIS B 1 105 ? -11.43 -2.547 -6.352 1 97.81 105 HIS B O 1
ATOM 1836 N N . PHE B 1 106 ? -13.609 -2.094 -6.238 1 97.81 106 PHE B N 1
ATOM 1837 C CA . PHE B 1 106 ? -13.953 -3.33 -6.926 1 97.81 106 PHE B CA 1
ATOM 1838 C C . PHE B 1 106 ? -13.344 -3.361 -8.32 1 97.81 106 PHE B C 1
ATOM 1840 O O . PHE B 1 106 ? -12.82 -4.391 -8.758 1 97.81 106 PHE B O 1
ATOM 1847 N N . ILE B 1 107 ? -13.43 -2.291 -9.031 1 97.56 107 ILE B N 1
ATOM 1848 C CA . ILE B 1 107 ? -12.922 -2.223 -10.398 1 97.56 107 ILE B CA 1
ATOM 1849 C C . ILE B 1 107 ? -11.406 -2.422 -10.398 1 97.56 107 ILE B C 1
ATOM 1851 O O . ILE B 1 107 ? -10.883 -3.27 -11.125 1 97.56 107 ILE B O 1
ATOM 1855 N N . ILE B 1 108 ? -10.68 -1.71 -9.562 1 97.81 108 ILE B N 1
ATOM 1856 C CA . ILE B 1 108 ? -9.219 -1.771 -9.57 1 97.81 108 ILE B CA 1
ATOM 1857 C C . ILE B 1 108 ? -8.758 -3.117 -9.016 1 97.81 108 ILE B C 1
ATOM 1859 O O . ILE B 1 108 ? -7.824 -3.725 -9.547 1 97.81 108 ILE B O 1
ATOM 1863 N N . GLU B 1 109 ? -9.391 -3.605 -8.016 1 98.12 109 GLU B N 1
ATOM 1864 C CA . GLU B 1 109 ? -9.031 -4.91 -7.465 1 98.12 109 GLU B CA 1
ATOM 1865 C C . GLU B 1 109 ? -9.273 -6.02 -8.484 1 98.12 109 GLU B C 1
ATOM 1867 O O . GLU B 1 109 ? -8.477 -6.957 -8.586 1 98.12 109 GLU B O 1
ATOM 1872 N N . SER B 1 110 ? -10.359 -5.891 -9.219 1 97.19 110 SER B N 1
ATOM 1873 C CA . SER B 1 110 ? -10.625 -6.867 -10.273 1 97.19 110 SER B CA 1
ATOM 1874 C C . SER B 1 110 ? -9.508 -6.867 -11.312 1 97.19 110 SER B C 1
ATOM 1876 O O . SER B 1 110 ? -9.016 -7.93 -11.711 1 97.19 110 SER B O 1
ATOM 1878 N N . VAL B 1 111 ? -9.086 -5.742 -11.727 1 96.69 111 VAL B N 1
ATOM 1879 C CA . VAL B 1 111 ? -8.023 -5.637 -12.719 1 96.69 111 VAL B CA 1
ATOM 1880 C C . VAL B 1 111 ? -6.73 -6.227 -12.148 1 96.69 111 VAL B C 1
ATOM 1882 O O . VAL B 1 111 ? -6.043 -6.992 -12.828 1 96.69 111 VAL B O 1
ATOM 1885 N N . VAL B 1 112 ? -6.414 -5.887 -10.906 1 97.06 112 VAL B N 1
ATOM 1886 C CA . VAL B 1 112 ? -5.191 -6.359 -10.266 1 97.06 112 VAL B CA 1
ATOM 1887 C C . VAL B 1 112 ? -5.215 -7.883 -10.164 1 97.06 112 VAL B C 1
ATOM 1889 O O . VAL B 1 112 ? -4.246 -8.555 -10.531 1 97.06 112 VAL B O 1
ATOM 1892 N N . PHE B 1 113 ? -6.328 -8.445 -9.766 1 97.19 113 PHE B N 1
ATOM 1893 C CA . PHE B 1 113 ? -6.371 -9.883 -9.562 1 97.19 113 PHE B CA 1
ATOM 1894 C C . PHE B 1 113 ? -6.469 -10.617 -10.898 1 97.19 113 PHE B C 1
ATOM 1896 O O . PHE B 1 113 ? -6 -11.75 -11.023 1 97.19 113 PHE B O 1
ATOM 1903 N N . MET B 1 114 ? -7.062 -9.961 -11.914 1 95.38 114 MET B N 1
ATOM 1904 C CA . MET B 1 114 ? -6.98 -10.531 -13.258 1 95.38 114 MET B CA 1
ATOM 1905 C C . MET B 1 114 ? -5.535 -10.617 -13.727 1 95.38 114 MET B C 1
ATOM 1907 O O . MET B 1 114 ? -5.133 -11.609 -14.344 1 95.38 114 MET B O 1
ATOM 1911 N N . LEU B 1 115 ? -4.793 -9.617 -13.391 1 93.69 115 LEU B N 1
ATOM 1912 C CA . LEU B 1 115 ? -3.387 -9.602 -13.781 1 93.69 115 LEU B CA 1
ATOM 1913 C C . LEU B 1 115 ? -2.602 -10.68 -13.039 1 93.69 115 LEU B C 1
ATOM 1915 O O . LEU B 1 115 ? -1.681 -11.273 -13.602 1 93.69 115 LEU B O 1
ATOM 1919 N N . ILE B 1 116 ? -2.99 -10.938 -11.844 1 93.56 116 ILE B N 1
ATOM 1920 C CA . ILE B 1 116 ? -2.24 -11.867 -11 1 93.56 116 ILE B CA 1
ATOM 1921 C C . ILE B 1 116 ? -2.637 -13.297 -11.336 1 93.56 116 ILE B C 1
ATOM 1923 O O . ILE B 1 116 ? -1.777 -14.18 -11.438 1 93.56 116 ILE B O 1
ATOM 1927 N N . TYR B 1 117 ? -3.969 -13.492 -11.516 1 91.69 117 TYR B N 1
ATOM 1928 C CA . TYR B 1 117 ? -4.441 -14.867 -11.641 1 91.69 117 TYR B CA 1
ATOM 1929 C C . TYR B 1 117 ? -4.883 -15.164 -13.062 1 91.69 117 TYR B C 1
ATOM 1931 O O . TYR B 1 117 ? -5.113 -16.312 -13.422 1 91.69 117 TYR B O 1
ATOM 1939 N N . GLY B 1 118 ? -5.496 -14.219 -13.781 1 76.44 118 GLY B N 1
ATOM 1940 C CA . GLY B 1 118 ? -6.195 -14.438 -15.039 1 76.44 118 GLY B CA 1
ATOM 1941 C C . GLY B 1 118 ? -5.258 -14.664 -16.203 1 76.44 118 GLY B C 1
ATOM 1942 O O . GLY B 1 118 ? -5.652 -15.234 -17.219 1 76.44 118 GLY B O 1
ATOM 1943 N N . LEU B 1 119 ? -4.035 -14.062 -16.297 1 53 119 LEU B N 1
ATOM 1944 C CA . LEU B 1 119 ? -3.506 -14.43 -17.594 1 53 119 LEU B CA 1
ATOM 1945 C C . LEU B 1 119 ? -3.256 -15.93 -17.688 1 53 119 LEU B C 1
ATOM 1947 O O . LEU B 1 119 ? -2.949 -16.578 -16.688 1 53 119 LEU B O 1
#

Solvent-accessible surface area (backbone atoms only — not comparable to full-atom values): 12306 Å² total; per-residue (Å²): 122,77,54,52,26,55,54,51,33,50,50,50,52,48,46,52,53,49,50,51,47,42,43,67,63,72,38,29,69,61,45,51,53,50,48,52,53,43,21,60,73,54,76,65,29,68,66,52,38,48,49,50,51,43,49,50,50,20,52,50,40,22,53,53,39,14,61,75,65,71,26,63,49,59,2,47,52,50,14,43,52,51,36,53,50,54,54,48,45,46,64,75,67,46,87,69,53,70,66,59,46,52,50,49,50,45,54,53,44,35,54,52,29,31,56,67,54,46,114,119,79,53,52,28,57,53,51,34,50,50,50,51,49,45,51,54,49,50,52,47,42,45,68,62,72,39,31,69,62,45,53,52,49,49,52,53,45,21,59,74,54,76,65,31,68,66,50,38,49,50,51,51,45,51,51,52,21,52,50,41,21,52,52,40,14,62,76,65,72,29,64,49,58,2,47,53,49,14,42,53,51,36,53,49,55,53,48,46,46,64,75,68,45,86,71,54,71,68,59,48,51,48,49,52,46,53,53,45,36,53,52,29,31,56,67,52,50,111

Sequence (238 aa):
MELIWFYVAIFLAISDILHTQLMWKVLNDFYVILGGLIYHSVDYSPWKTWVIHELMEAAFHFVILSIVFLSPTIGLLAALTHFVIDVSHTVLIGHMGELEHRALHFIIESVVFMLIYGLMELIWFYVAIFLAISDILHTQLMWKVLNDFYVILGGLIYHSVDYSPWKTWVIHELMEAAFHFVILSIVFLSPTIGLLAALTHFVIDVSHTVLIGHMGELEHRALHFIIESVVFMLIYGL

Radius of gyration: 17.99 Å; Cα contacts (8 Å, |Δi|>4): 248; chains: 2; bounding box: 43×46×40 Å

Organism: NCBI:txid230361